Protein AF-A0AAW2XAK6-F1 (afdb_monomer_lite)

Radius of gyration: 22.8 Å; chains: 1; bounding box: 58×52×65 Å

Organism: NCBI:txid2727402

InterPro domains:
  IPR001594 Palmitoyltransferase, DHHC domain [PF01529] (56-147)
  IPR039859 Palmitoyltransferase PFA4/ZDHHC16/ZDHHC20/ERF2-like [PTHR12246] (56-206)

Sequence (214 aa):
MPINYRLISQIALLTIYMQTSQTPRIIFLGEGRGKTVLKYIILKFLGISAGGRFEDHHCVWMNNCVGQANYKIFFVFVVYAVTACVYSLVLLLGSVTVDSQNDIDDSDRIIHVISGLLLVPLSLALGFFLGWHIYLIVQNKTTIEYHEGVRAMWLAEKGGQLYSHPYDIGVYENLTAILGPTILCWLCPTTGHVGSGLRFQTKYDRLIVSSAPD

Foldseek 3Di:
DPDPVVVLVVLVVVLVVLLVVPDDPPPPPDDDDDDPPVVVVVCVVVVDDPDLWAFQACDVVSNGTDTQQQVLSVLLSLVSQLVSLVSLVVVLVVVCVVCVVDDDDPVVVVVSVVSCVPSVVVNVVSVVVSVVVLVCLQQVHRNVRVVVQVVVQVVCVVVVHHDHDFQNPGRLVSLCQRQNDDPVCSSPNDSDHPDDNNDGHTPVNVVVVVPDDD

pLDDT: mean 75.15, std 18.58, range [33.72, 97.19]

Structure (mmCIF, N/CA/C/O backbone):
data_AF-A0AAW2XAK6-F1
#
_entry.id   AF-A0AAW2XAK6-F1
#
loop_
_atom_site.group_PDB
_atom_site.id
_atom_site.type_symbol
_atom_site.label_atom_id
_atom_site.label_alt_id
_atom_site.label_comp_id
_atom_site.label_asym_id
_atom_site.label_entity_id
_atom_site.label_seq_id
_atom_site.pdbx_PDB_ins_code
_atom_site.Cartn_x
_atom_site.Cartn_y
_atom_site.Cartn_z
_atom_site.occupancy
_atom_site.B_iso_or_equiv
_atom_site.auth_seq_id
_atom_site.auth_comp_id
_atom_site.auth_asym_id
_atom_site.auth_atom_id
_atom_site.pdbx_PDB_model_num
ATOM 1 N N . MET A 1 1 ? 10.264 -8.650 -28.401 1.00 37.97 1 MET A N 1
ATOM 2 C CA . MET A 1 1 ? 8.824 -8.328 -28.232 1.00 37.97 1 MET A CA 1
ATOM 3 C C . MET A 1 1 ? 8.703 -6.822 -28.067 1.00 37.97 1 MET A C 1
ATOM 5 O O . MET A 1 1 ? 9.497 -6.293 -27.300 1.00 37.97 1 MET A O 1
ATOM 9 N N . PRO A 1 2 ? 7.793 -6.115 -28.759 1.00 46.53 2 PRO A N 1
ATOM 10 C CA . PRO A 1 2 ? 7.670 -4.676 -28.560 1.00 46.53 2 PRO A CA 1
ATOM 11 C C . PRO A 1 2 ? 7.222 -4.409 -27.120 1.00 46.53 2 PRO A C 1
ATOM 13 O O . PRO A 1 2 ? 6.218 -4.962 -26.665 1.00 46.53 2 PRO A O 1
ATOM 16 N N . ILE A 1 3 ? 7.984 -3.582 -26.402 1.00 49.31 3 ILE A N 1
ATOM 17 C CA . ILE A 1 3 ? 7.618 -3.068 -25.081 1.00 49.31 3 ILE A CA 1
ATOM 18 C C . ILE A 1 3 ? 6.231 -2.439 -25.218 1.00 49.31 3 ILE A C 1
ATOM 20 O O . ILE A 1 3 ? 6.053 -1.464 -25.949 1.00 49.31 3 ILE A O 1
ATOM 24 N N . ASN A 1 4 ? 5.222 -3.016 -24.561 1.00 53.78 4 ASN A N 1
ATOM 25 C CA . ASN A 1 4 ? 3.863 -2.491 -24.623 1.00 53.78 4 ASN A CA 1
ATOM 26 C C . ASN A 1 4 ? 3.756 -1.243 -23.732 1.00 53.78 4 ASN A C 1
ATOM 28 O O . ASN A 1 4 ? 3.212 -1.280 -22.627 1.00 53.78 4 ASN A O 1
ATOM 32 N N . TYR A 1 5 ? 4.293 -0.127 -24.229 1.00 53.47 5 TYR A N 1
ATOM 33 C CA . TYR A 1 5 ? 4.247 1.200 -23.613 1.00 53.47 5 TYR A CA 1
ATOM 34 C C . TYR A 1 5 ? 2.813 1.650 -23.299 1.00 53.47 5 TYR A C 1
ATOM 36 O O . TYR A 1 5 ? 2.616 2.501 -22.434 1.00 53.47 5 TYR A O 1
ATOM 44 N N . ARG A 1 6 ? 1.795 1.053 -23.941 1.00 49.66 6 ARG A N 1
ATOM 45 C CA . ARG A 1 6 ? 0.386 1.320 -23.638 1.00 49.66 6 ARG A CA 1
ATOM 46 C C . ARG A 1 6 ? -0.015 0.789 -22.268 1.00 49.66 6 ARG A C 1
ATOM 48 O O . ARG A 1 6 ? -0.780 1.463 -21.597 1.00 49.66 6 ARG A O 1
ATOM 55 N N . LEU A 1 7 ? 0.513 -0.354 -21.823 1.00 53.28 7 LEU A N 1
ATOM 56 C CA . LEU A 1 7 ? 0.205 -0.893 -20.494 1.00 53.28 7 LEU A CA 1
ATOM 57 C C . LEU A 1 7 ? 0.852 -0.046 -19.391 1.00 53.28 7 LEU A C 1
ATOM 59 O O . LEU A 1 7 ? 0.193 0.290 -18.415 1.00 53.28 7 LEU A O 1
ATOM 63 N N . ILE A 1 8 ? 2.106 0.375 -19.583 1.00 54.69 8 ILE A N 1
ATOM 64 C CA . ILE A 1 8 ? 2.814 1.266 -18.648 1.00 54.69 8 ILE A CA 1
ATOM 65 C C . ILE A 1 8 ? 2.125 2.632 -18.593 1.00 54.69 8 ILE A C 1
ATOM 67 O O . ILE A 1 8 ? 1.865 3.147 -17.510 1.00 54.69 8 ILE A O 1
ATOM 71 N N . SER A 1 9 ? 1.768 3.191 -19.753 1.00 51.88 9 SER A N 1
ATOM 72 C CA . SER A 1 9 ? 1.011 4.440 -19.840 1.00 51.88 9 SER A CA 1
ATOM 73 C C . SER A 1 9 ? -0.370 4.314 -19.199 1.00 51.88 9 SER A C 1
ATOM 75 O O . SER A 1 9 ? -0.767 5.221 -18.480 1.00 51.88 9 SER A O 1
ATOM 77 N N . GLN A 1 10 ? -1.085 3.201 -19.382 1.00 54.19 10 GLN A N 1
ATOM 78 C CA . GLN A 1 10 ? -2.390 2.999 -18.753 1.00 54.19 10 GLN A CA 1
ATOM 79 C C . GLN A 1 10 ? -2.297 2.785 -17.247 1.00 54.19 10 GLN A C 1
ATOM 81 O O . GLN A 1 10 ? -3.116 3.357 -16.539 1.00 54.19 10 GLN A O 1
ATOM 86 N N . ILE A 1 11 ? -1.301 2.048 -16.745 1.00 56.78 11 ILE A N 1
ATOM 87 C CA . ILE A 1 11 ? -1.066 1.925 -15.301 1.00 56.78 11 ILE A CA 1
ATOM 88 C C . ILE A 1 11 ? -0.707 3.298 -14.730 1.00 56.78 11 ILE A C 1
ATOM 90 O O . ILE A 1 11 ? -1.355 3.733 -13.790 1.00 56.78 11 ILE A O 1
ATOM 94 N N . ALA A 1 12 ? 0.228 4.032 -15.340 1.00 56.53 12 ALA A N 1
ATOM 95 C CA . ALA A 1 12 ? 0.595 5.381 -14.908 1.00 56.53 12 ALA A CA 1
ATOM 96 C C . ALA A 1 12 ? -0.592 6.361 -14.948 1.00 56.53 12 ALA A C 1
ATOM 98 O O . ALA A 1 12 ? -0.788 7.121 -14.004 1.00 56.53 12 ALA A O 1
ATOM 99 N N . LEU A 1 13 ? -1.424 6.317 -15.993 1.00 57.97 13 LEU A N 1
ATOM 100 C CA . LEU A 1 13 ? -2.649 7.115 -16.097 1.00 57.97 13 LEU A CA 1
ATOM 101 C C . LEU A 1 13 ? -3.689 6.704 -15.053 1.00 57.97 13 LEU A C 1
ATOM 103 O O . L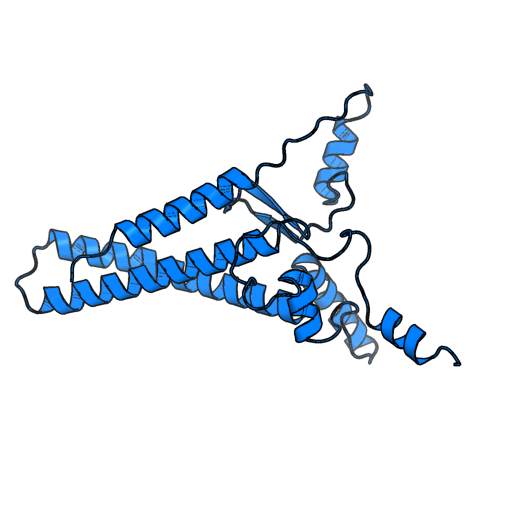EU A 1 13 ? -4.352 7.583 -14.514 1.00 57.97 13 LEU A O 1
ATOM 107 N N . LEU A 1 14 ? -3.814 5.414 -14.723 1.00 58.72 14 LEU A N 1
ATOM 108 C CA . LEU A 1 14 ? -4.684 4.943 -13.644 1.00 58.72 14 LEU A CA 1
ATOM 109 C C . LEU A 1 14 ? -4.185 5.456 -12.290 1.00 58.72 14 LEU A C 1
ATOM 111 O O . LEU A 1 14 ? -4.981 5.922 -11.483 1.00 58.72 14 LEU A O 1
ATOM 115 N N . THR A 1 15 ? -2.872 5.433 -12.065 1.00 56.75 15 THR A N 1
ATOM 116 C CA . THR A 1 15 ? -2.215 5.951 -10.861 1.00 56.75 15 THR A CA 1
ATOM 117 C C . THR A 1 15 ? -2.412 7.468 -10.722 1.00 56.75 15 THR A C 1
ATOM 119 O O . THR A 1 15 ? -2.775 7.954 -9.652 1.00 56.75 15 THR A O 1
ATOM 122 N N . ILE A 1 16 ? -2.268 8.224 -11.815 1.00 57.31 16 ILE A N 1
ATOM 123 C CA . ILE A 1 16 ? -2.514 9.677 -11.863 1.00 57.31 16 ILE A CA 1
ATOM 124 C C . ILE A 1 16 ? -4.014 9.995 -11.709 1.00 57.31 16 ILE A C 1
ATOM 126 O O . ILE A 1 16 ? -4.391 10.938 -11.010 1.00 57.31 16 ILE A O 1
ATOM 130 N N . TYR A 1 17 ? -4.897 9.201 -12.317 1.00 57.72 17 TYR A N 1
ATOM 131 C CA . TYR A 1 17 ? -6.349 9.326 -12.161 1.00 57.72 17 TYR A CA 1
ATOM 132 C C . TYR A 1 17 ? -6.784 9.046 -10.716 1.00 57.72 17 TYR A C 1
ATOM 134 O O . TYR A 1 17 ? -7.568 9.795 -10.136 1.00 57.72 17 TYR A O 1
ATOM 142 N N . MET A 1 18 ? -6.207 8.022 -10.087 1.00 55.19 18 MET A N 1
ATOM 143 C CA . MET A 1 18 ? -6.386 7.734 -8.665 1.00 55.19 18 MET A CA 1
ATOM 144 C C . MET A 1 18 ? -5.964 8.938 -7.823 1.00 55.19 18 MET A C 1
ATOM 146 O O . MET A 1 18 ? -6.746 9.397 -6.999 1.00 55.19 18 MET A O 1
ATOM 150 N N . GLN A 1 19 ? -4.806 9.536 -8.105 1.00 52.66 19 GLN A N 1
ATOM 151 C CA . GLN A 1 19 ? -4.300 10.707 -7.386 1.00 52.66 19 GLN A CA 1
ATOM 152 C C . GLN A 1 19 ? -5.185 11.960 -7.543 1.00 52.66 19 GLN A C 1
ATOM 154 O O . GLN A 1 19 ? -5.365 12.714 -6.589 1.00 52.66 19 GLN A O 1
ATOM 159 N N . THR A 1 20 ? -5.793 12.162 -8.716 1.00 49.38 20 THR A N 1
ATOM 160 C CA . THR A 1 20 ? -6.689 13.305 -8.996 1.00 49.38 20 THR A CA 1
ATOM 161 C C . THR A 1 20 ? -8.122 13.095 -8.498 1.00 49.38 20 THR A C 1
ATOM 163 O O . THR A 1 20 ? -8.776 14.058 -8.102 1.00 49.38 20 THR A O 1
ATOM 166 N N . SER A 1 21 ? -8.605 11.851 -8.429 1.00 50.09 21 SER A N 1
ATOM 167 C CA . SER A 1 21 ? -9.935 11.512 -7.888 1.00 50.09 21 SER A CA 1
ATOM 168 C C . SER A 1 21 ? -10.040 11.647 -6.360 1.00 50.09 21 SER A C 1
ATOM 170 O O . SER A 1 21 ? -11.143 11.660 -5.813 1.00 50.09 21 SER A O 1
ATOM 172 N N . GLN A 1 22 ? -8.899 11.750 -5.669 1.00 50.88 22 GLN A N 1
ATOM 173 C CA . GLN A 1 22 ? -8.800 11.776 -4.208 1.00 50.88 22 GLN A CA 1
ATOM 174 C C . GLN A 1 22 ? -8.780 13.176 -3.593 1.00 50.88 22 GLN A C 1
ATOM 176 O O . GLN A 1 22 ? -8.658 13.263 -2.374 1.00 50.88 22 GLN A O 1
ATOM 181 N N . THR A 1 23 ? -8.919 14.268 -4.356 1.00 39.59 23 THR A N 1
ATOM 182 C CA . THR A 1 23 ? -9.124 15.585 -3.732 1.00 39.59 23 THR A CA 1
ATOM 183 C C . THR A 1 23 ? -10.488 15.590 -3.041 1.00 39.59 23 THR A C 1
ATOM 185 O O . THR A 1 23 ? -11.510 15.619 -3.737 1.00 39.59 23 THR A O 1
ATOM 188 N N . PRO A 1 24 ? -10.571 15.605 -1.697 1.00 41.38 24 PRO A N 1
ATOM 189 C CA . PRO A 1 24 ? -11.823 15.979 -1.078 1.00 41.38 24 PRO A CA 1
ATOM 190 C C . PRO A 1 24 ? -12.050 17.438 -1.476 1.00 41.38 24 PRO A C 1
ATOM 192 O O . PRO A 1 24 ? -11.167 18.278 -1.287 1.00 41.38 24 PRO A O 1
ATOM 195 N N . ARG A 1 25 ? -13.229 17.774 -2.013 1.00 41.00 25 ARG A N 1
ATOM 196 C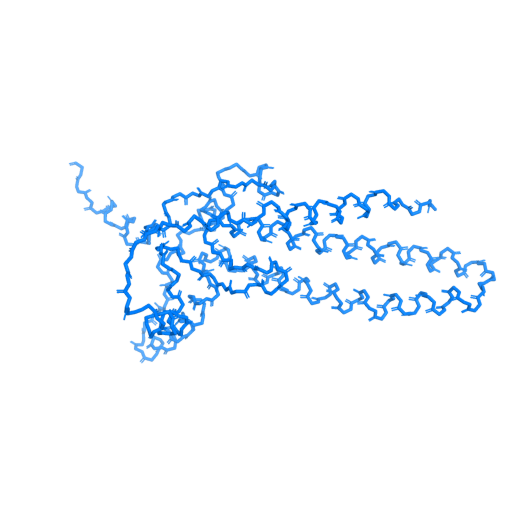 CA . ARG A 1 25 ? -13.690 19.162 -1.924 1.00 41.00 25 ARG A CA 1
ATOM 197 C C . ARG A 1 25 ? -13.636 19.495 -0.439 1.00 41.00 25 ARG A C 1
ATOM 199 O O . ARG A 1 25 ? -14.415 18.941 0.334 1.00 41.00 25 ARG A O 1
ATOM 206 N N . ILE A 1 26 ? -12.685 20.329 -0.030 1.00 37.81 26 ILE A N 1
ATOM 207 C CA . ILE A 1 26 ? -12.698 20.935 1.295 1.00 37.81 26 ILE A CA 1
ATOM 208 C C . ILE A 1 26 ? -13.967 21.785 1.301 1.00 37.81 26 ILE A C 1
ATOM 210 O O . ILE A 1 26 ? -13.996 22.891 0.767 1.00 37.81 26 ILE A O 1
ATOM 214 N N . ILE A 1 27 ? -15.063 21.213 1.799 1.00 36.44 27 ILE A N 1
ATOM 215 C CA . ILE A 1 27 ? -16.292 21.948 2.054 1.00 36.44 27 ILE A CA 1
ATOM 216 C C . ILE A 1 27 ? -15.965 22.812 3.265 1.00 36.44 27 ILE A C 1
ATOM 218 O O . ILE A 1 27 ? -16.015 22.360 4.408 1.00 36.44 27 ILE A O 1
ATOM 222 N N . PHE A 1 28 ? -15.550 24.047 2.996 1.00 34.22 28 PHE A N 1
ATOM 223 C CA . PHE A 1 28 ? -15.499 25.100 3.994 1.00 34.22 28 PHE A CA 1
ATOM 224 C C . PHE A 1 28 ? -16.941 25.363 4.443 1.00 34.22 28 PHE A C 1
ATOM 226 O O . PHE A 1 28 ? -17.665 26.130 3.811 1.00 34.22 28 PHE A O 1
ATOM 233 N N . LEU A 1 29 ? -17.385 24.689 5.506 1.00 34.56 29 LEU A N 1
ATOM 234 C CA . LEU A 1 29 ? -18.552 25.147 6.249 1.00 34.56 29 LEU A CA 1
ATOM 235 C C . LEU A 1 29 ? -18.145 26.448 6.942 1.00 34.56 29 LEU A C 1
ATOM 237 O O . LEU A 1 29 ? -17.202 26.481 7.733 1.00 34.56 29 LEU A O 1
ATOM 241 N N . GLY A 1 30 ? -18.792 27.530 6.519 1.00 35.09 30 GLY A N 1
ATOM 242 C CA . GLY A 1 30 ? -18.505 28.884 6.956 1.00 35.09 30 GLY A CA 1
ATOM 243 C C . GLY A 1 30 ? -18.908 29.179 8.402 1.00 35.09 30 GLY A C 1
ATOM 244 O O . GLY A 1 30 ? -19.603 28.411 9.059 1.00 35.09 30 GLY A O 1
ATOM 245 N N . GLU A 1 31 ? -18.494 30.385 8.796 1.00 36.75 31 GLU A N 1
ATOM 246 C CA . GLU A 1 31 ? -18.899 31.184 9.960 1.00 36.75 31 GLU A CA 1
ATOM 247 C C . GLU A 1 31 ? -18.147 30.960 11.295 1.00 36.75 31 GLU A C 1
ATOM 249 O O . GLU A 1 31 ? -18.269 29.934 11.958 1.00 36.75 31 GLU A O 1
ATOM 254 N N . GLY A 1 32 ? -17.422 32.001 11.744 1.00 33.72 32 GLY A N 1
ATOM 255 C CA . GLY A 1 32 ? -17.006 32.160 13.149 1.00 33.72 32 GLY A CA 1
ATOM 256 C C . GLY A 1 32 ? -15.625 32.785 13.385 1.00 33.72 32 GLY A C 1
ATOM 257 O O . GLY A 1 32 ? -14.648 32.085 13.637 1.00 33.72 32 GLY A O 1
ATOM 258 N N . ARG A 1 33 ? -15.542 34.121 13.345 1.00 44.84 33 ARG A N 1
ATOM 259 C CA . ARG A 1 33 ? -14.341 34.949 13.585 1.00 44.84 33 ARG A CA 1
ATOM 260 C C . ARG A 1 33 ? -13.653 34.679 14.940 1.00 44.84 33 ARG A C 1
ATOM 262 O O . ARG A 1 33 ? -14.290 34.726 15.986 1.00 44.84 33 ARG A O 1
ATOM 269 N N . GLY A 1 34 ? -12.319 34.560 14.921 1.00 39.81 34 GLY A N 1
ATOM 270 C CA . GLY A 1 34 ? -11.465 35.159 15.964 1.00 39.81 34 GLY A CA 1
ATOM 271 C C . GLY A 1 34 ? -10.630 34.254 16.880 1.00 39.81 34 GLY A C 1
ATOM 272 O O . GLY A 1 34 ? -9.869 34.790 17.679 1.00 39.81 34 GLY A O 1
ATOM 273 N N . LYS A 1 35 ? -10.700 32.916 16.793 1.00 36.94 35 LYS A N 1
ATOM 274 C CA . LYS A 1 35 ? -9.876 32.001 17.634 1.00 36.94 35 LYS A CA 1
ATOM 275 C C . LYS A 1 35 ? -9.242 30.839 16.855 1.00 36.94 35 LYS A C 1
ATOM 277 O O . LYS A 1 35 ? -8.969 29.775 17.407 1.00 36.94 35 LYS A O 1
ATOM 282 N N . THR A 1 36 ? -9.039 31.023 15.554 1.00 40.72 36 THR A N 1
ATOM 283 C CA . THR A 1 36 ? -8.847 29.910 14.613 1.00 40.72 36 THR A CA 1
ATOM 284 C C . THR A 1 36 ? -7.387 29.495 14.455 1.00 40.72 36 THR A C 1
ATOM 286 O O . THR A 1 36 ? -7.116 28.305 14.390 1.00 40.72 36 THR A O 1
ATOM 289 N N . VAL A 1 37 ? -6.429 30.426 14.474 1.00 43.06 37 VAL A N 1
ATOM 290 C CA . VAL A 1 37 ? -5.023 30.102 14.158 1.00 43.06 37 VAL A CA 1
ATOM 291 C C . VAL A 1 37 ? -4.361 29.267 15.259 1.00 43.06 37 VAL A C 1
ATOM 293 O O . VAL A 1 37 ? -3.719 28.265 14.965 1.00 43.06 37 VAL A O 1
ATOM 296 N N . LEU A 1 38 ? -4.589 29.602 16.534 1.00 35.41 38 LEU A N 1
ATOM 297 C CA . LEU A 1 38 ? -3.989 28.867 17.653 1.00 35.41 38 LEU A CA 1
ATOM 298 C C . LEU A 1 38 ? -4.624 27.479 17.845 1.00 35.41 38 LEU A C 1
ATOM 300 O O . LEU A 1 38 ? -3.920 26.521 18.149 1.00 35.41 38 LEU A O 1
ATOM 304 N N . LYS A 1 39 ? -5.929 27.334 17.568 1.00 40.22 39 LYS A N 1
ATOM 305 C CA . LYS A 1 39 ? -6.580 26.016 17.488 1.00 40.22 39 LYS A CA 1
ATOM 306 C C . LYS A 1 39 ? -6.064 25.207 16.300 1.00 40.22 39 LYS A C 1
ATOM 308 O O . LYS A 1 39 ? -5.798 24.030 16.476 1.00 40.22 39 LYS A O 1
ATOM 313 N N . TYR A 1 40 ? -5.864 25.815 15.130 1.00 38.34 40 TYR A N 1
ATOM 314 C CA . TYR A 1 40 ? -5.317 25.133 13.949 1.00 38.34 40 TYR A CA 1
ATOM 315 C C . TYR A 1 40 ? -3.890 24.618 14.163 1.00 38.34 40 TYR A C 1
ATOM 317 O O . TYR A 1 40 ? -3.566 23.525 13.708 1.00 38.34 40 TYR A O 1
ATOM 325 N N . ILE A 1 41 ? -3.045 25.377 14.865 1.00 42.16 41 ILE A N 1
ATOM 326 C CA . ILE A 1 41 ? -1.665 24.970 15.162 1.00 42.16 41 ILE A CA 1
ATOM 327 C C . ILE A 1 41 ? -1.645 23.847 16.209 1.00 42.16 41 ILE A C 1
ATOM 329 O O . ILE A 1 41 ? -0.944 22.857 16.018 1.00 42.16 41 ILE A O 1
ATOM 333 N N . ILE A 1 42 ? -2.471 23.935 17.257 1.00 41.53 42 ILE A N 1
ATOM 334 C CA . ILE A 1 42 ? -2.588 22.873 18.272 1.00 41.53 42 ILE A CA 1
ATOM 335 C C . ILE A 1 42 ? -3.227 21.599 17.683 1.00 41.53 42 ILE A C 1
ATOM 337 O O . ILE A 1 42 ? -2.785 20.497 17.986 1.00 41.53 42 ILE A O 1
ATOM 341 N N . LEU A 1 43 ? -4.204 21.725 16.778 1.00 39.56 43 LEU A N 1
ATOM 342 C CA . LEU A 1 43 ? -4.835 20.594 16.082 1.00 39.56 43 LEU A CA 1
ATOM 343 C C . LEU A 1 43 ? -3.893 19.922 15.068 1.00 39.56 43 LEU A C 1
ATOM 345 O O . LEU A 1 43 ? -3.928 18.701 14.940 1.00 39.56 43 LEU A O 1
ATOM 349 N N . LYS A 1 44 ? -3.004 20.684 14.410 1.00 41.50 44 LYS A N 1
ATOM 350 C CA . LYS A 1 44 ? -1.934 20.133 13.557 1.00 41.50 44 LYS A CA 1
ATOM 351 C C . LYS A 1 44 ? -0.893 19.332 14.342 1.00 41.50 44 LYS A C 1
ATOM 353 O O . LYS A 1 44 ? -0.402 18.338 13.825 1.00 41.50 44 LYS A O 1
ATOM 358 N N . PHE A 1 45 ? -0.557 19.750 15.563 1.00 40.81 45 PHE A N 1
ATOM 359 C CA . PHE A 1 45 ? 0.397 19.030 16.418 1.00 40.81 45 PHE A CA 1
ATOM 360 C C . PHE A 1 45 ? -0.204 17.793 17.103 1.00 40.81 45 PHE A C 1
ATOM 362 O O . PHE A 1 45 ? 0.545 16.923 17.533 1.00 40.81 45 PHE A O 1
ATOM 369 N N . LEU A 1 46 ? -1.535 17.700 17.183 1.00 42.91 46 LEU A N 1
ATOM 370 C CA . LEU A 1 46 ? -2.250 16.575 17.795 1.00 42.91 46 LEU A CA 1
ATOM 371 C C . LEU A 1 46 ? -2.824 15.570 16.780 1.00 42.91 46 LEU A C 1
ATOM 373 O O . LEU A 1 46 ? -3.461 14.612 17.198 1.00 42.91 46 LEU A O 1
ATOM 377 N N . GLY A 1 47 ? -2.640 15.770 15.468 1.00 40.75 47 GLY A N 1
ATOM 378 C CA . GLY A 1 47 ? -3.153 14.846 14.440 1.00 40.75 47 GLY A CA 1
ATOM 379 C C . GLY A 1 47 ? -4.685 14.759 14.368 1.00 40.75 47 GLY A C 1
ATOM 380 O O . GLY A 1 47 ? -5.233 13.833 13.781 1.00 40.75 47 GLY A O 1
ATOM 381 N N . ILE A 1 48 ? -5.410 15.716 14.957 1.00 40.00 48 ILE A N 1
ATOM 382 C CA . ILE A 1 48 ? -6.876 15.716 14.960 1.00 40.00 48 ILE A CA 1
ATOM 383 C C . ILE A 1 48 ? -7.349 16.578 13.789 1.00 40.00 48 ILE A C 1
ATOM 385 O O . ILE A 1 48 ? -7.599 17.780 13.924 1.00 40.00 48 ILE A O 1
ATOM 389 N N . SER A 1 49 ? -7.480 15.953 12.618 1.00 42.75 49 SER A N 1
ATOM 390 C CA . SER A 1 49 ? -8.274 16.506 11.520 1.00 42.75 49 SER A CA 1
ATOM 391 C C . SER A 1 49 ? -9.716 16.677 12.007 1.00 42.75 49 SER A C 1
ATOM 393 O O . SER A 1 49 ? -10.330 15.740 12.520 1.00 42.75 49 SER A O 1
ATOM 395 N N . ALA A 1 50 ? -10.247 17.898 11.908 1.00 38.12 50 ALA A N 1
ATOM 396 C CA . ALA A 1 50 ? -11.592 18.249 12.348 1.00 38.12 50 ALA A CA 1
ATOM 397 C C . ALA A 1 50 ? -12.637 17.432 11.567 1.00 38.12 50 ALA A C 1
ATOM 399 O O . ALA A 1 50 ? -13.054 17.802 10.471 1.00 38.12 50 ALA A O 1
ATOM 400 N N . GLY A 1 51 ? -13.017 16.288 12.135 1.00 41.06 51 GLY A N 1
ATOM 401 C CA . GLY A 1 51 ? -13.993 15.368 11.567 1.00 41.06 51 GLY A CA 1
ATOM 402 C C . GLY A 1 51 ? -13.652 13.900 11.794 1.00 41.06 51 GLY A C 1
ATOM 403 O O . GLY A 1 51 ? -13.619 13.168 10.818 1.00 41.06 51 GLY A O 1
ATOM 404 N N . GLY A 1 52 ? -13.369 13.487 13.037 1.00 42.06 52 GLY A N 1
ATOM 405 C CA . GLY A 1 52 ? -13.506 12.102 13.529 1.00 42.06 52 GLY A CA 1
ATOM 406 C C . GLY A 1 52 ? -12.914 10.959 12.693 1.00 42.06 52 GLY A C 1
ATOM 407 O O . GLY A 1 52 ? -13.357 9.826 12.835 1.00 42.06 52 GLY A O 1
ATOM 408 N N . ARG A 1 53 ? -11.959 11.224 11.801 1.00 51.94 53 ARG A N 1
ATOM 409 C CA . ARG A 1 53 ? -11.347 10.217 10.937 1.00 51.94 53 ARG A CA 1
ATOM 410 C C . ARG A 1 53 ? -10.035 9.790 11.570 1.00 51.94 53 ARG A C 1
ATOM 412 O O . ARG A 1 53 ? -9.149 10.624 11.722 1.00 51.94 53 ARG A O 1
ATOM 419 N N . PHE A 1 54 ? -9.928 8.510 11.921 1.00 65.19 54 PHE A N 1
ATOM 420 C CA . PHE A 1 54 ? -8.648 7.898 12.267 1.00 65.19 54 PHE A CA 1
ATOM 421 C C . PHE A 1 54 ? -7.701 8.033 11.068 1.00 65.19 54 PHE A C 1
ATOM 423 O O . PHE A 1 54 ? -7.959 7.490 9.986 1.00 65.19 54 PHE A O 1
ATOM 430 N N . GLU A 1 55 ? -6.661 8.838 11.258 1.00 75.94 55 GLU A N 1
ATOM 431 C CA . GLU A 1 55 ? -5.579 9.065 10.307 1.00 75.94 55 GLU A CA 1
ATOM 432 C C . GLU A 1 55 ? -4.479 8.032 10.564 1.00 75.94 55 GLU A C 1
ATOM 434 O O . GLU A 1 55 ? -4.113 7.783 11.707 1.00 75.94 55 GLU A O 1
ATOM 439 N N . ASP A 1 56 ? -3.973 7.419 9.499 1.00 82.50 56 ASP A N 1
ATOM 440 C CA . ASP A 1 56 ? -2.818 6.528 9.553 1.00 82.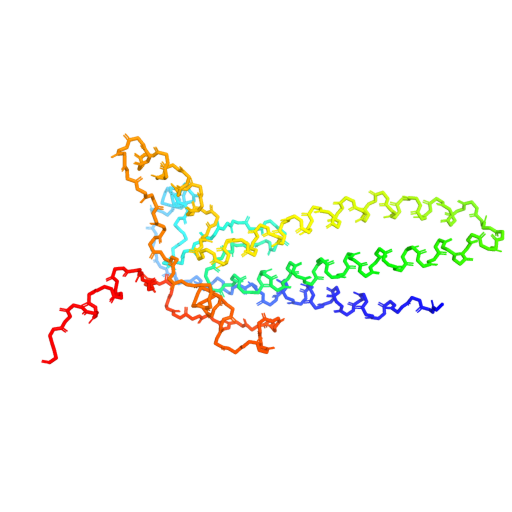50 56 ASP A CA 1
ATOM 441 C C . ASP A 1 56 ? -1.526 7.345 9.446 1.00 82.50 56 ASP A C 1
ATOM 443 O O . ASP A 1 56 ? -0.660 7.270 10.315 1.00 82.50 56 ASP A O 1
ATOM 447 N N . HIS A 1 57 ? -1.410 8.151 8.387 1.00 85.25 57 HIS A N 1
ATOM 448 C CA . HIS A 1 57 ? -0.273 9.037 8.155 1.00 85.25 57 HIS A CA 1
ATOM 449 C C . HIS A 1 57 ? -0.580 10.086 7.079 1.00 85.25 57 HIS A C 1
ATOM 451 O O . HIS A 1 57 ? -1.467 9.919 6.238 1.00 85.25 57 HIS A O 1
ATOM 457 N N . HIS A 1 58 ? 0.235 11.138 7.027 1.00 82.31 58 HIS A N 1
ATOM 458 C CA . HIS A 1 58 ? 0.260 12.052 5.892 1.00 82.31 58 HIS A CA 1
ATOM 459 C C . HIS A 1 58 ? 1.169 11.505 4.785 1.00 82.31 58 HIS A C 1
ATOM 461 O O . HIS A 1 58 ? 2.382 11.385 4.968 1.00 82.31 58 HIS A O 1
ATOM 467 N N . CYS A 1 59 ? 0.599 11.184 3.622 1.00 82.56 59 CYS A N 1
ATOM 468 C CA . CYS A 1 59 ? 1.360 10.678 2.486 1.00 82.56 59 CYS A CA 1
ATOM 469 C C . CYS A 1 59 ? 1.708 11.823 1.534 1.00 82.56 59 CYS A C 1
ATOM 471 O O . CYS A 1 59 ? 0.862 12.302 0.775 1.00 82.56 59 CYS A O 1
ATOM 473 N N . VAL A 1 60 ? 2.982 12.223 1.530 1.00 80.12 60 VAL A N 1
ATOM 474 C CA . VAL A 1 60 ? 3.502 13.276 0.638 1.00 80.12 60 VAL A CA 1
ATOM 475 C C . VAL A 1 60 ? 3.287 12.911 -0.835 1.00 80.12 60 VAL A C 1
ATOM 477 O O . VAL A 1 60 ? 2.954 13.772 -1.644 1.00 80.12 60 VAL A O 1
ATOM 480 N N . TRP A 1 61 ? 3.391 11.623 -1.176 1.00 76.19 61 TRP A N 1
ATOM 481 C CA . TRP A 1 61 ? 3.259 11.126 -2.549 1.00 76.19 61 TRP A CA 1
ATOM 482 C C . TRP A 1 61 ? 1.852 11.273 -3.119 1.00 76.19 61 TRP A C 1
ATOM 484 O O . TRP A 1 61 ? 1.703 11.481 -4.318 1.00 76.19 61 TRP A O 1
ATOM 494 N N . MET A 1 62 ? 0.832 11.212 -2.263 1.00 73.12 62 MET A N 1
ATOM 495 C CA . MET A 1 62 ? -0.559 11.462 -2.647 1.00 73.12 62 MET A CA 1
ATOM 496 C C . MET A 1 62 ? -1.014 12.887 -2.325 1.00 73.12 62 MET A C 1
ATOM 498 O O . MET A 1 62 ? -2.158 13.234 -2.610 1.00 73.12 62 MET A O 1
ATOM 502 N N . ASN A 1 63 ? -0.142 13.699 -1.716 1.00 77.69 63 ASN A N 1
ATOM 503 C CA . ASN A 1 63 ? -0.454 15.034 -1.212 1.00 77.69 63 ASN A CA 1
ATOM 504 C C . ASN A 1 63 ? -1.757 15.058 -0.382 1.00 77.69 63 ASN A C 1
ATOM 506 O O . ASN A 1 63 ? -2.588 15.958 -0.513 1.00 77.69 63 ASN A O 1
ATOM 510 N N . ASN A 1 64 ? -1.978 14.014 0.421 1.00 74.75 64 ASN A N 1
ATOM 511 C CA . ASN A 1 64 ? -3.200 13.839 1.197 1.00 74.75 64 ASN A CA 1
ATOM 512 C C . ASN A 1 64 ? -2.927 13.004 2.455 1.00 74.75 64 ASN A C 1
ATOM 514 O O . ASN A 1 64 ? -1.991 12.202 2.505 1.00 74.75 64 ASN A O 1
ATOM 518 N N . CYS A 1 65 ? -3.769 13.178 3.468 1.00 83.44 65 CYS A N 1
ATOM 519 C CA . CYS A 1 65 ? -3.788 12.286 4.618 1.00 83.44 65 CYS A CA 1
ATOM 520 C C . CYS A 1 65 ? -4.414 10.947 4.218 1.00 83.44 65 CYS A C 1
ATOM 522 O O . CYS A 1 65 ? -5.427 10.897 3.511 1.00 83.44 65 CYS A O 1
ATOM 524 N N . VAL A 1 66 ? -3.801 9.864 4.678 1.00 84.81 66 VAL A N 1
ATOM 525 C CA . VAL A 1 66 ? -4.302 8.500 4.531 1.00 84.81 66 VAL A CA 1
ATOM 526 C C . VAL A 1 66 ? -4.963 8.116 5.834 1.00 84.81 66 VAL A C 1
ATOM 528 O O . VAL A 1 66 ? -4.366 8.238 6.896 1.00 84.81 66 VAL A O 1
ATOM 531 N N . GLY A 1 67 ? -6.199 7.654 5.759 1.00 84.00 67 GLY A N 1
ATOM 532 C CA . GLY A 1 67 ? -6.966 7.188 6.902 1.00 84.00 67 GLY A CA 1
ATOM 533 C C . GLY A 1 67 ? -8.074 6.257 6.445 1.00 84.00 67 GLY A C 1
ATOM 534 O O . GLY A 1 67 ? -8.146 5.874 5.278 1.00 84.00 67 GLY A O 1
ATOM 535 N N . GLN A 1 68 ? -8.976 5.905 7.352 1.00 82.81 68 GLN A N 1
ATOM 536 C CA . GLN A 1 68 ? -9.967 4.850 7.107 1.00 82.81 68 GLN A CA 1
ATOM 537 C C . GLN A 1 68 ? -10.795 5.027 5.813 1.00 82.81 68 GLN A C 1
ATOM 539 O O . GLN A 1 68 ? -11.046 4.054 5.107 1.00 82.81 68 GLN A O 1
ATOM 544 N N . ALA A 1 69 ? -11.153 6.260 5.446 1.00 82.19 69 ALA A N 1
ATOM 545 C CA . ALA A 1 69 ? -11.986 6.528 4.272 1.00 82.19 69 ALA A CA 1
ATOM 546 C C . ALA A 1 69 ? -11.282 6.296 2.917 1.00 82.19 69 ALA A C 1
ATOM 548 O O . ALA A 1 69 ? -11.959 6.080 1.912 1.00 82.19 69 ALA A O 1
ATOM 549 N N . ASN A 1 70 ? -9.947 6.366 2.865 1.00 84.19 70 ASN A N 1
ATOM 550 C CA . ASN A 1 70 ? -9.163 6.252 1.627 1.00 84.19 70 ASN A CA 1
ATOM 551 C C . ASN A 1 70 ? -8.015 5.228 1.706 1.00 84.19 70 ASN A C 1
ATOM 553 O O . ASN A 1 70 ? -7.293 5.052 0.723 1.00 84.19 70 ASN A O 1
ATOM 557 N N . TYR A 1 71 ? -7.878 4.502 2.821 1.00 87.81 71 TYR A N 1
ATOM 558 C CA . TYR A 1 71 ? -6.810 3.519 3.025 1.00 87.81 71 TYR A CA 1
ATOM 559 C C . TYR A 1 71 ? -6.806 2.425 1.952 1.00 87.81 71 TYR A C 1
ATOM 561 O O . TYR A 1 71 ? -5.752 2.084 1.423 1.00 87.81 71 TYR A O 1
ATOM 569 N N . LYS A 1 72 ? -7.982 1.912 1.561 1.00 87.94 72 LYS A N 1
ATOM 570 C CA . LYS A 1 72 ? -8.095 0.914 0.484 1.00 87.94 72 LYS A CA 1
ATOM 571 C C . LYS A 1 72 ? -7.498 1.425 -0.830 1.00 87.94 72 LYS A C 1
ATOM 573 O O . LYS A 1 72 ? -6.792 0.696 -1.517 1.00 87.94 72 LYS A O 1
ATOM 578 N N . ILE A 1 73 ? -7.770 2.680 -1.173 1.00 86.50 73 ILE A N 1
ATOM 579 C CA . ILE A 1 73 ? -7.316 3.289 -2.428 1.00 86.50 73 ILE A CA 1
ATOM 580 C C . ILE A 1 73 ? -5.803 3.484 -2.397 1.00 86.50 73 ILE A C 1
ATOM 582 O O . ILE A 1 73 ? -5.126 3.140 -3.363 1.00 86.50 73 ILE A O 1
ATOM 586 N N . PHE A 1 74 ? -5.276 3.954 -1.267 1.00 88.81 74 PHE A N 1
ATOM 587 C CA . PHE A 1 74 ? -3.841 4.016 -1.014 1.00 88.81 74 PHE A CA 1
ATOM 588 C C . PHE A 1 74 ? -3.172 2.642 -1.164 1.00 88.81 74 PHE A C 1
ATOM 590 O O . PHE A 1 74 ? -2.188 2.508 -1.888 1.00 88.81 74 PHE A O 1
ATOM 597 N N . PHE A 1 75 ? -3.728 1.605 -0.539 1.00 90.94 75 PHE A N 1
ATOM 598 C CA . PHE A 1 75 ? -3.176 0.255 -0.611 1.00 90.94 75 PHE A CA 1
ATOM 599 C C . PHE A 1 75 ? -3.155 -0.277 -2.051 1.00 90.94 75 PHE A C 1
ATOM 601 O O . PHE A 1 75 ? -2.125 -0.761 -2.518 1.00 90.94 75 PHE A O 1
ATOM 608 N N . VAL A 1 76 ? -4.257 -0.117 -2.792 1.00 89.56 76 VAL A N 1
ATOM 609 C CA . VAL A 1 76 ? -4.343 -0.495 -4.213 1.00 89.56 76 VAL A CA 1
ATOM 610 C C . VAL A 1 76 ? -3.344 0.299 -5.066 1.00 89.56 76 VAL A C 1
ATOM 612 O O . VAL A 1 76 ? -2.706 -0.275 -5.948 1.00 89.56 76 VAL A O 1
ATOM 615 N N . PHE A 1 77 ? -3.145 1.589 -4.782 1.00 86.81 77 PHE A N 1
ATOM 616 C CA . PHE A 1 77 ? -2.111 2.406 -5.424 1.00 86.81 77 PHE A CA 1
ATOM 617 C C . PHE A 1 77 ? -0.707 1.819 -5.209 1.00 86.81 77 PHE A C 1
ATOM 619 O O . PHE A 1 77 ? 0.038 1.665 -6.178 1.00 86.81 77 PHE A O 1
ATOM 626 N N . VAL A 1 78 ? -0.356 1.430 -3.977 1.00 90.88 78 VAL A N 1
ATOM 627 C CA . VAL A 1 78 ? 0.954 0.826 -3.675 1.00 90.88 78 VAL A CA 1
ATOM 628 C C . VAL A 1 78 ? 1.114 -0.520 -4.385 1.00 90.88 78 VAL A C 1
ATOM 630 O O . VAL A 1 78 ? 2.166 -0.772 -4.976 1.00 90.88 78 VAL A O 1
ATOM 633 N N . VAL A 1 79 ? 0.074 -1.364 -4.397 1.00 90.19 79 VAL A N 1
ATOM 634 C CA . VAL A 1 79 ? 0.085 -2.636 -5.141 1.00 90.19 79 VAL A CA 1
ATOM 635 C C . VAL A 1 79 ? 0.372 -2.386 -6.621 1.00 90.19 79 VAL A C 1
ATOM 637 O O . VAL A 1 79 ? 1.283 -3.000 -7.180 1.00 90.19 79 VAL A O 1
ATOM 640 N N . TYR A 1 80 ? -0.337 -1.449 -7.256 1.00 87.00 80 TYR A N 1
ATOM 641 C CA . TYR A 1 80 ? -0.104 -1.143 -8.665 1.00 87.00 80 TYR A CA 1
ATOM 642 C C . TYR A 1 80 ? 1.285 -0.553 -8.925 1.00 87.00 80 TYR A C 1
ATOM 644 O O . TYR A 1 80 ? 1.933 -0.959 -9.893 1.00 87.00 80 TYR A O 1
ATOM 652 N N . ALA A 1 81 ? 1.795 0.310 -8.045 1.00 87.06 81 ALA A N 1
ATOM 653 C CA . ALA A 1 81 ? 3.154 0.835 -8.152 1.00 87.06 81 ALA A CA 1
ATOM 654 C C . ALA A 1 81 ? 4.212 -0.283 -8.113 1.00 87.06 81 ALA A C 1
ATOM 656 O O . ALA A 1 81 ? 5.100 -0.316 -8.968 1.00 87.06 81 ALA A O 1
ATOM 657 N N . VAL A 1 82 ? 4.085 -1.247 -7.192 1.00 89.75 82 VAL A N 1
ATOM 658 C CA . VAL A 1 82 ? 4.983 -2.413 -7.125 1.00 89.75 82 VAL A CA 1
ATOM 659 C C . VAL A 1 82 ? 4.871 -3.264 -8.389 1.00 89.75 82 VAL A C 1
ATOM 661 O O . VAL A 1 82 ? 5.895 -3.613 -8.977 1.00 89.75 82 VAL A O 1
ATOM 664 N N . THR A 1 83 ? 3.653 -3.555 -8.862 1.00 87.38 83 THR A N 1
ATOM 665 C CA . THR A 1 83 ? 3.475 -4.349 -10.093 1.00 87.38 83 THR A CA 1
ATOM 666 C C . THR A 1 83 ? 4.087 -3.669 -11.317 1.00 87.38 83 THR A C 1
ATOM 668 O O . THR A 1 83 ? 4.714 -4.343 -12.132 1.00 87.38 83 THR A O 1
ATOM 671 N N . ALA A 1 84 ? 3.986 -2.341 -11.423 1.00 85.06 84 ALA A N 1
ATOM 672 C CA . ALA A 1 84 ? 4.601 -1.575 -12.501 1.00 85.06 84 ALA A CA 1
ATOM 673 C C . ALA A 1 84 ? 6.135 -1.620 -12.436 1.00 85.06 84 ALA A C 1
ATOM 675 O O . ALA A 1 84 ? 6.790 -1.767 -13.470 1.00 85.06 84 ALA A O 1
ATOM 676 N N . CYS A 1 85 ? 6.708 -1.541 -11.231 1.00 88.12 85 CYS A N 1
ATOM 677 C CA . CYS A 1 85 ? 8.153 -1.642 -11.028 1.00 88.12 85 CYS A CA 1
ATOM 678 C C . CYS A 1 85 ? 8.679 -3.034 -11.403 1.00 88.12 85 CYS A C 1
ATOM 680 O O . CYS A 1 85 ? 9.624 -3.142 -12.183 1.00 88.12 85 CYS A O 1
ATOM 682 N N . VAL A 1 86 ? 8.017 -4.099 -10.937 1.00 88.81 86 VAL A N 1
ATOM 683 C CA . VAL A 1 86 ? 8.375 -5.486 -11.280 1.00 88.81 86 VAL A CA 1
ATOM 684 C C . VAL A 1 86 ? 8.240 -5.733 -12.781 1.00 88.81 86 VAL A C 1
ATOM 686 O O . VAL A 1 86 ? 9.145 -6.295 -13.393 1.00 88.81 86 VAL A O 1
ATOM 689 N N . TYR A 1 87 ? 7.151 -5.274 -13.402 1.00 86.44 87 TYR A N 1
ATOM 690 C CA . TYR A 1 87 ? 6.958 -5.404 -14.846 1.00 86.44 87 TYR A CA 1
ATOM 691 C C . TYR A 1 87 ? 8.061 -4.682 -15.634 1.00 86.44 87 TYR A C 1
ATOM 693 O O . TYR A 1 87 ? 8.619 -5.246 -16.574 1.00 86.44 87 TYR A O 1
ATOM 701 N N . SER A 1 88 ? 8.433 -3.471 -15.212 1.00 85.81 88 SER A N 1
ATOM 702 C CA . SER A 1 88 ? 9.527 -2.708 -15.826 1.00 85.81 88 SER A CA 1
ATOM 703 C C . SER A 1 88 ? 10.878 -3.411 -15.669 1.00 85.81 88 SER A C 1
ATOM 705 O O . SER A 1 88 ? 11.666 -3.428 -16.611 1.00 85.81 88 SER A O 1
ATOM 707 N N . LEU A 1 89 ? 11.128 -4.050 -14.521 1.00 88.06 89 LEU A N 1
ATOM 708 C CA . LEU A 1 89 ? 12.338 -4.837 -14.290 1.00 88.06 89 LEU A CA 1
ATOM 709 C C . LEU A 1 89 ? 12.397 -6.076 -15.198 1.00 88.06 89 LEU A C 1
ATOM 711 O O . LEU A 1 89 ? 13.441 -6.354 -15.780 1.00 88.06 89 LEU A O 1
ATOM 715 N N . VAL A 1 90 ? 11.279 -6.788 -15.374 1.00 88.50 90 VAL A N 1
ATOM 716 C CA . VAL A 1 90 ? 11.193 -7.937 -16.294 1.00 88.50 90 VAL A CA 1
ATOM 717 C C . VAL A 1 90 ? 11.463 -7.508 -17.736 1.00 88.50 90 VAL A C 1
ATOM 719 O O . VAL A 1 90 ? 12.206 -8.184 -18.446 1.00 88.50 90 VAL A O 1
ATOM 722 N N . LEU A 1 91 ? 10.904 -6.373 -18.167 1.00 85.31 91 LEU A N 1
ATOM 723 C CA . LEU A 1 91 ? 11.167 -5.827 -19.499 1.00 85.31 91 LEU A CA 1
ATOM 724 C C . LEU A 1 91 ? 12.632 -5.421 -19.680 1.00 85.31 91 LEU A C 1
ATOM 726 O O . LEU A 1 91 ? 13.210 -5.721 -20.723 1.00 85.31 91 LEU A O 1
ATOM 730 N N . LEU A 1 92 ? 13.235 -4.788 -18.670 1.00 86.50 92 LEU A N 1
ATOM 731 C CA . LEU A 1 92 ? 14.645 -4.407 -18.693 1.00 86.50 92 LEU A CA 1
ATOM 732 C C . LEU A 1 92 ? 15.551 -5.640 -18.817 1.00 86.50 92 LEU A C 1
ATOM 734 O O . LEU A 1 92 ? 16.434 -5.665 -19.669 1.00 86.50 92 LEU A O 1
ATOM 738 N N . LEU A 1 93 ? 15.297 -6.685 -18.022 1.00 88.12 93 LEU A N 1
ATOM 739 C CA . LEU A 1 93 ? 16.033 -7.950 -18.107 1.00 88.12 93 LEU A CA 1
ATOM 740 C C . LEU A 1 93 ? 15.865 -8.605 -19.482 1.00 88.12 93 LEU A C 1
ATOM 742 O O . LEU A 1 93 ? 16.847 -9.045 -20.076 1.00 88.12 93 LEU A O 1
ATOM 746 N N . GLY A 1 94 ? 14.639 -8.618 -20.011 1.00 85.75 94 GLY A N 1
ATOM 747 C CA . GLY A 1 94 ? 14.359 -9.106 -21.358 1.00 85.75 94 GLY A CA 1
ATOM 748 C C . GLY A 1 94 ? 15.168 -8.366 -22.425 1.00 85.75 94 GLY A C 1
ATOM 749 O O . GLY A 1 94 ? 15.810 -9.018 -23.247 1.00 85.75 94 GLY A O 1
ATOM 750 N N . SER A 1 95 ? 15.202 -7.029 -22.376 1.00 84.38 95 SER A N 1
ATOM 751 C CA . SER A 1 95 ? 15.985 -6.214 -23.318 1.00 84.38 95 SER A CA 1
ATOM 752 C C . SER A 1 95 ? 17.471 -6.544 -23.237 1.00 84.38 95 SER A C 1
ATOM 754 O O . SER A 1 95 ? 18.074 -6.887 -24.246 1.00 84.38 95 SER A O 1
ATOM 756 N N . VAL A 1 96 ? 18.038 -6.580 -22.026 1.00 83.44 96 VAL A N 1
ATOM 757 C CA . VAL A 1 96 ? 19.458 -6.906 -21.818 1.00 83.44 96 VAL A CA 1
ATOM 758 C C . VAL A 1 96 ? 19.813 -8.288 -22.376 1.00 83.44 96 VAL A C 1
ATOM 760 O O . VAL A 1 96 ? 20.862 -8.441 -22.995 1.00 83.44 96 VAL A O 1
ATOM 763 N N . THR A 1 97 ? 18.953 -9.297 -22.197 1.00 82.69 97 THR A N 1
ATOM 764 C CA . THR A 1 97 ? 19.228 -10.651 -22.718 1.00 82.69 97 THR A CA 1
ATOM 765 C C . THR A 1 97 ? 19.177 -10.743 -24.241 1.00 82.69 97 THR A C 1
ATOM 767 O O . THR A 1 97 ? 19.955 -11.498 -24.821 1.00 82.69 97 THR A O 1
ATOM 770 N N . VAL A 1 98 ? 18.282 -9.988 -24.886 1.00 79.94 98 VAL A N 1
ATOM 771 C CA . VAL A 1 98 ? 18.159 -9.949 -26.350 1.00 79.94 98 VAL A CA 1
ATOM 772 C C . VAL A 1 98 ? 19.305 -9.147 -26.954 1.00 79.94 98 VAL A C 1
ATOM 774 O O . VAL A 1 98 ? 19.929 -9.593 -27.914 1.00 79.94 98 VAL A O 1
ATOM 777 N N . ASP A 1 99 ? 19.625 -7.998 -26.366 1.00 76.62 99 ASP A N 1
ATOM 778 C CA . ASP A 1 99 ? 20.680 -7.122 -26.865 1.00 76.62 99 ASP A CA 1
ATOM 779 C C . ASP A 1 99 ? 22.064 -7.716 -26.613 1.00 76.62 99 ASP A C 1
ATOM 781 O O . ASP A 1 99 ? 22.937 -7.557 -27.448 1.00 76.62 99 ASP A O 1
ATOM 785 N N . SER A 1 100 ? 22.266 -8.509 -25.554 1.00 69.38 100 SER A N 1
ATOM 786 C CA . SER A 1 100 ? 23.520 -9.252 -25.345 1.00 69.38 100 SER A CA 1
ATOM 787 C C . SER A 1 100 ? 23.863 -10.226 -26.484 1.00 69.38 100 SER A C 1
ATOM 789 O O . SER A 1 100 ? 24.998 -10.702 -26.532 1.00 69.38 100 SER A O 1
ATOM 791 N N . GLN A 1 101 ? 22.913 -10.564 -27.362 1.00 68.62 101 GLN A N 1
ATOM 792 C CA . GLN A 1 101 ? 23.154 -11.391 -28.550 1.00 68.62 101 GLN A CA 1
ATOM 793 C C . GLN A 1 101 ? 23.520 -10.566 -29.797 1.00 68.62 101 GLN A C 1
ATOM 795 O O . GLN A 1 101 ? 23.932 -11.149 -30.798 1.00 68.62 101 GLN A O 1
ATOM 800 N N . ASN A 1 102 ? 23.392 -9.238 -29.738 1.00 69.31 102 ASN A N 1
ATOM 801 C CA . ASN A 1 102 ? 23.679 -8.297 -30.819 1.00 69.31 102 ASN A CA 1
ATOM 802 C C . ASN A 1 102 ? 24.834 -7.355 -30.417 1.00 69.31 102 ASN A C 1
ATOM 804 O O . ASN A 1 102 ? 25.096 -7.144 -29.235 1.00 69.31 102 ASN A O 1
ATOM 808 N N . ASP A 1 103 ? 25.524 -6.750 -31.385 1.00 71.75 103 ASP A N 1
ATOM 809 C CA . ASP A 1 103 ? 26.508 -5.699 -31.091 1.00 71.75 103 ASP A CA 1
ATOM 810 C C . ASP A 1 103 ? 25.776 -4.425 -30.626 1.00 71.75 103 ASP A C 1
ATOM 812 O O . ASP A 1 103 ? 25.206 -3.687 -31.429 1.00 71.75 103 ASP A O 1
ATOM 816 N N . ILE A 1 104 ? 25.741 -4.205 -29.308 1.00 69.88 104 ILE A N 1
ATOM 817 C CA . ILE A 1 104 ? 25.012 -3.095 -28.671 1.00 69.88 104 ILE A CA 1
ATOM 818 C C . ILE A 1 104 ? 25.801 -1.787 -28.789 1.00 69.88 104 ILE A C 1
ATOM 820 O O . ILE A 1 104 ? 26.980 -1.747 -28.414 1.00 69.88 104 ILE A O 1
ATOM 824 N N . ASP A 1 105 ? 25.120 -0.707 -29.185 1.00 79.25 105 ASP A N 1
ATOM 825 C CA . ASP A 1 105 ? 25.648 0.656 -29.098 1.00 79.25 105 ASP A CA 1
ATOM 826 C C . ASP A 1 105 ? 25.949 1.058 -27.640 1.00 79.25 105 ASP A C 1
ATOM 828 O O . ASP A 1 105 ? 25.270 0.652 -26.689 1.00 79.25 105 ASP A O 1
ATOM 832 N N . ASP A 1 106 ? 26.982 1.879 -27.443 1.00 81.00 106 ASP A N 1
ATOM 833 C CA . ASP A 1 106 ? 27.391 2.313 -26.103 1.00 81.00 106 ASP A CA 1
ATOM 834 C C . ASP A 1 106 ? 26.313 3.155 -25.405 1.00 81.00 106 ASP A C 1
ATOM 836 O O . ASP A 1 106 ? 26.210 3.116 -24.174 1.00 81.00 106 ASP A O 1
ATOM 840 N N . SER A 1 107 ? 25.467 3.863 -26.163 1.00 82.81 107 SER A N 1
ATOM 841 C CA . SER A 1 107 ? 24.361 4.644 -25.603 1.00 82.81 107 SER A CA 1
ATOM 842 C C . SER A 1 107 ? 23.317 3.754 -24.918 1.00 82.81 107 SER A C 1
ATOM 844 O O . SER A 1 107 ? 22.954 3.993 -23.762 1.00 82.81 107 SER A O 1
ATOM 846 N N . ASP A 1 108 ? 22.902 2.669 -25.575 1.00 80.56 108 ASP A N 1
ATOM 847 C CA . ASP A 1 108 ? 21.891 1.742 -25.053 1.00 80.56 108 ASP A CA 1
ATOM 848 C C . ASP A 1 108 ? 22.392 1.003 -23.805 1.00 80.56 108 ASP A C 1
ATOM 850 O O . ASP A 1 108 ? 21.662 0.822 -22.824 1.00 80.56 108 ASP A O 1
ATOM 854 N N . ARG A 1 109 ? 23.685 0.657 -23.780 1.00 83.00 109 ARG A N 1
ATOM 855 C CA . ARG A 1 109 ? 24.352 0.079 -22.603 1.00 83.00 109 ARG A CA 1
ATOM 856 C C . ARG A 1 109 ? 24.263 1.009 -21.393 1.00 83.00 109 ARG A C 1
ATOM 858 O O . ARG A 1 109 ? 23.925 0.563 -20.294 1.00 83.00 109 ARG A O 1
ATOM 865 N N . ILE A 1 110 ? 24.537 2.299 -21.591 1.00 86.62 110 ILE A N 1
ATOM 866 C CA . ILE A 1 110 ? 24.450 3.316 -20.535 1.00 86.62 110 ILE A CA 1
ATOM 867 C C . ILE A 1 110 ? 23.002 3.452 -20.044 1.00 86.62 110 ILE A C 1
ATOM 869 O O . ILE A 1 110 ? 22.772 3.482 -18.831 1.00 86.62 110 ILE A O 1
ATOM 873 N N . ILE A 1 111 ? 22.022 3.468 -20.953 1.00 86.81 111 ILE A N 1
ATOM 874 C CA . ILE A 1 111 ? 20.596 3.551 -20.602 1.00 86.81 111 ILE A CA 1
ATOM 875 C C . ILE A 1 111 ? 20.172 2.357 -19.741 1.00 86.81 111 ILE A C 1
ATOM 877 O O . ILE A 1 111 ? 19.503 2.556 -18.722 1.00 86.81 111 ILE A O 1
ATOM 881 N N . HIS A 1 112 ? 20.579 1.134 -20.088 1.00 85.62 112 HIS A N 1
ATOM 882 C CA . HIS A 1 112 ? 20.268 -0.057 -19.294 1.00 85.62 112 HIS A CA 1
ATOM 883 C C . HIS A 1 112 ? 20.867 0.003 -17.886 1.00 85.62 112 HIS A C 1
ATOM 885 O O . HIS A 1 112 ? 20.167 -0.290 -16.912 1.00 85.62 112 HIS A O 1
ATOM 891 N N . VAL A 1 113 ? 22.129 0.426 -17.761 1.00 89.00 113 VAL A N 1
ATOM 892 C CA . VAL A 1 113 ? 22.805 0.557 -16.460 1.00 89.00 113 VAL A CA 1
ATOM 893 C C . VAL A 1 113 ? 22.108 1.597 -15.584 1.00 89.00 113 VAL A C 1
ATOM 895 O O . VAL A 1 113 ? 21.791 1.307 -14.430 1.00 89.00 113 VAL A O 1
ATOM 898 N N . ILE A 1 114 ? 21.809 2.782 -16.127 1.00 89.88 114 ILE A N 1
ATOM 899 C CA . ILE A 1 114 ? 21.109 3.843 -15.386 1.00 89.88 114 ILE A CA 1
ATOM 900 C C . ILE A 1 114 ? 19.697 3.385 -14.998 1.00 89.88 114 ILE A C 1
ATOM 902 O O . ILE A 1 114 ? 19.284 3.557 -13.850 1.00 89.88 114 ILE A O 1
ATOM 906 N N . SER A 1 115 ? 18.968 2.757 -15.923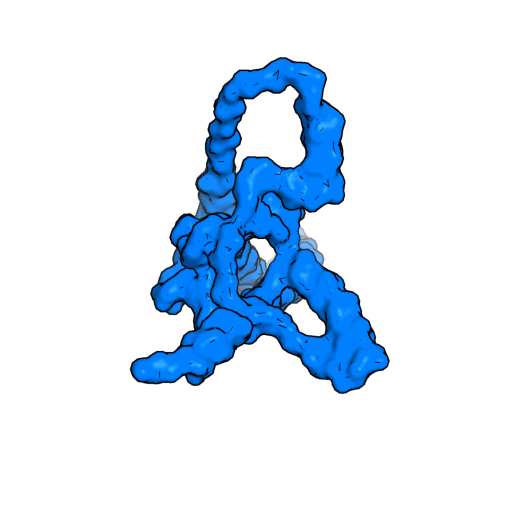 1.00 88.94 115 SER A N 1
ATOM 907 C CA . SER A 1 115 ? 17.616 2.248 -15.664 1.00 88.94 115 SER A CA 1
ATOM 908 C C . SER A 1 115 ? 17.615 1.198 -14.556 1.00 88.94 115 SER A C 1
ATOM 910 O O . SER A 1 115 ? 16.781 1.265 -13.655 1.00 88.94 115 SER A O 1
ATOM 912 N N . GLY A 1 116 ? 18.571 0.264 -14.569 1.00 88.06 116 GLY A N 1
ATOM 913 C CA . GLY A 1 116 ? 18.731 -0.739 -13.515 1.00 88.06 116 GLY A CA 1
ATOM 914 C C . GLY A 1 116 ? 19.084 -0.118 -12.163 1.00 88.06 116 GLY A C 1
ATOM 915 O O . GLY A 1 116 ? 18.470 -0.466 -11.152 1.00 88.06 116 GLY A O 1
ATOM 916 N N . LEU A 1 117 ? 20.007 0.851 -12.151 1.00 93.00 117 LEU A N 1
ATOM 917 C CA . LEU A 1 117 ? 20.423 1.573 -10.945 1.00 93.00 117 LEU A CA 1
ATOM 918 C C . LEU A 1 117 ? 19.258 2.307 -10.267 1.00 93.00 117 LEU A C 1
ATOM 920 O O . LEU A 1 117 ? 19.240 2.417 -9.045 1.00 93.00 117 LEU A O 1
ATOM 924 N N . LEU A 1 118 ? 18.279 2.784 -11.039 1.00 89.06 118 LEU A N 1
ATOM 925 C CA . LEU A 1 118 ? 17.087 3.448 -10.510 1.00 89.06 118 LEU A CA 1
ATOM 926 C C . LEU A 1 118 ? 15.971 2.455 -10.145 1.00 89.06 118 LEU A C 1
ATOM 928 O O . LEU A 1 118 ? 15.392 2.544 -9.061 1.00 89.06 118 LEU A O 1
ATOM 932 N N . LEU A 1 119 ? 15.660 1.502 -11.030 1.00 89.88 119 LEU A N 1
ATOM 933 C CA . LEU A 1 119 ? 14.497 0.619 -10.883 1.00 89.88 119 LEU A CA 1
ATOM 934 C C . LEU A 1 119 ? 14.672 -0.443 -9.799 1.00 89.88 119 LEU A C 1
ATOM 936 O O . LEU A 1 119 ? 13.705 -0.750 -9.101 1.00 89.88 119 LEU A O 1
ATOM 940 N N . VAL A 1 120 ? 15.869 -1.012 -9.637 1.00 93.31 120 VAL A N 1
ATOM 941 C CA . VAL A 1 120 ? 16.115 -2.069 -8.641 1.00 93.31 120 VAL A CA 1
ATOM 942 C C . VAL A 1 120 ? 15.882 -1.574 -7.207 1.00 93.31 120 VAL A C 1
ATOM 944 O O . VAL A 1 120 ? 15.034 -2.156 -6.523 1.00 93.31 120 VAL A O 1
ATOM 947 N N . PRO A 1 121 ? 16.545 -0.503 -6.722 1.00 94.81 121 PRO A N 1
ATOM 948 C CA . PRO A 1 121 ? 16.313 -0.021 -5.361 1.00 94.81 121 PRO A CA 1
ATOM 949 C C . PRO A 1 121 ? 14.887 0.502 -5.165 1.00 94.81 121 PRO A C 1
ATOM 951 O O . PRO A 1 121 ? 14.309 0.276 -4.103 1.00 94.81 121 PRO A O 1
ATOM 954 N N . LEU A 1 122 ? 14.285 1.131 -6.183 1.00 90.12 122 LEU A N 1
ATOM 955 C CA . LEU A 1 122 ? 12.888 1.568 -6.125 1.00 90.12 122 LEU A CA 1
ATOM 956 C C . LEU A 1 122 ? 11.931 0.382 -5.933 1.00 90.12 122 LEU A C 1
ATOM 958 O O . LEU A 1 122 ? 11.047 0.434 -5.077 1.00 90.12 122 LEU A O 1
ATOM 962 N N . SER A 1 123 ? 12.136 -0.702 -6.686 1.00 91.44 123 SER A N 1
ATOM 963 C CA . SER A 1 123 ? 11.332 -1.925 -6.580 1.00 91.44 123 SER A CA 1
ATOM 964 C C . SER A 1 123 ? 11.452 -2.557 -5.194 1.00 91.44 123 SER A C 1
ATOM 966 O O . SER A 1 123 ? 10.444 -2.949 -4.609 1.00 91.44 123 SER A O 1
ATOM 968 N N . LEU A 1 124 ? 12.671 -2.624 -4.646 1.00 95.62 124 LEU A N 1
ATOM 969 C CA . LEU A 1 124 ? 12.916 -3.159 -3.304 1.00 95.62 124 LEU A CA 1
ATOM 970 C C . LEU A 1 124 ? 12.264 -2.295 -2.218 1.00 95.62 124 LEU A C 1
ATOM 972 O O . LEU A 1 124 ? 11.602 -2.829 -1.328 1.00 95.62 124 LEU A O 1
ATOM 976 N N . ALA A 1 125 ? 12.406 -0.971 -2.306 1.00 94.69 125 ALA A N 1
ATOM 977 C CA . ALA A 1 125 ? 11.833 -0.042 -1.337 1.00 94.69 125 ALA A CA 1
ATOM 978 C C . ALA A 1 125 ? 10.298 -0.103 -1.325 1.00 94.69 125 ALA A C 1
ATOM 980 O O . ALA A 1 125 ? 9.693 -0.242 -0.260 1.00 94.69 125 ALA A O 1
ATOM 981 N N . LEU A 1 126 ? 9.661 -0.063 -2.501 1.00 92.50 126 LEU A N 1
ATOM 982 C CA . LEU A 1 126 ? 8.204 -0.181 -2.612 1.00 92.50 126 LEU A CA 1
ATOM 983 C C . LEU A 1 126 ? 7.708 -1.578 -2.222 1.00 92.50 126 LEU A C 1
ATOM 985 O O . LEU A 1 126 ? 6.649 -1.694 -1.610 1.00 92.50 126 LEU A O 1
ATOM 989 N N . GLY A 1 127 ? 8.471 -2.632 -2.525 1.00 96.00 127 GLY A N 1
ATOM 990 C CA . GLY A 1 127 ? 8.159 -3.998 -2.105 1.00 96.00 127 GLY A CA 1
ATOM 991 C C . GLY A 1 127 ? 8.161 -4.155 -0.582 1.00 96.00 127 GLY A C 1
ATOM 992 O O . GLY A 1 127 ? 7.210 -4.697 -0.019 1.00 96.00 127 GLY A O 1
ATOM 993 N N . PHE A 1 128 ? 9.181 -3.618 0.096 1.00 97.19 128 PHE A N 1
ATOM 994 C CA . PHE A 1 128 ? 9.228 -3.577 1.561 1.00 97.19 128 PHE A CA 1
ATOM 995 C C . PHE A 1 128 ? 8.049 -2.785 2.137 1.00 97.19 128 PHE A C 1
ATOM 997 O O . PHE A 1 128 ? 7.376 -3.252 3.055 1.00 97.19 128 PHE A O 1
ATOM 1004 N N . PHE A 1 129 ? 7.753 -1.621 1.558 1.00 94.69 129 PHE A N 1
ATOM 1005 C CA . PHE A 1 129 ? 6.632 -0.783 1.976 1.00 94.69 129 PHE A CA 1
ATOM 1006 C C . PHE A 1 129 ? 5.273 -1.480 1.808 1.00 94.69 129 PHE A C 1
ATOM 1008 O O . PHE A 1 129 ? 4.431 -1.429 2.704 1.00 94.69 129 PHE A O 1
ATOM 1015 N N . LEU A 1 130 ? 5.065 -2.202 0.703 1.00 95.44 130 LEU A N 1
ATOM 1016 C CA . LEU A 1 130 ? 3.866 -3.014 0.502 1.00 95.44 130 LEU A CA 1
ATOM 1017 C C . LEU A 1 130 ? 3.768 -4.135 1.545 1.00 95.44 130 LEU A C 1
ATOM 1019 O O . LEU A 1 130 ? 2.710 -4.319 2.143 1.00 95.44 130 LEU A O 1
ATOM 1023 N N . GLY A 1 131 ? 4.865 -4.858 1.788 1.00 96.94 131 GLY A N 1
ATOM 1024 C CA . GLY A 1 131 ? 4.918 -5.914 2.802 1.00 96.94 131 GLY A CA 1
ATOM 1025 C C . GLY A 1 131 ? 4.579 -5.396 4.201 1.00 96.94 131 GLY A C 1
ATOM 1026 O O . GLY A 1 131 ? 3.809 -6.025 4.928 1.00 96.94 131 GLY A O 1
ATOM 1027 N N . TRP A 1 132 ? 5.078 -4.207 4.539 1.00 95.62 132 TRP A N 1
ATOM 1028 C CA . TRP A 1 132 ? 4.742 -3.510 5.775 1.00 95.62 132 TRP A CA 1
ATOM 1029 C C . TRP A 1 132 ? 3.236 -3.240 5.904 1.00 95.62 132 TRP A C 1
ATOM 1031 O O . TRP A 1 132 ? 2.623 -3.598 6.909 1.00 95.62 132 TRP A O 1
ATOM 1041 N N . HIS A 1 133 ? 2.606 -2.683 4.868 1.00 94.56 133 HIS A N 1
ATOM 1042 C CA . HIS A 1 133 ? 1.165 -2.425 4.889 1.00 94.56 133 HIS A CA 1
ATOM 1043 C C . HIS A 1 133 ? 0.321 -3.707 4.904 1.00 94.56 133 HIS A C 1
ATOM 1045 O O . HIS A 1 133 ? -0.709 -3.741 5.574 1.00 94.56 133 HIS A O 1
ATOM 1051 N N . ILE A 1 134 ? 0.761 -4.787 4.248 1.00 95.62 134 ILE A N 1
ATOM 1052 C CA . ILE A 1 134 ? 0.099 -6.098 4.359 1.00 95.62 134 ILE A CA 1
ATOM 1053 C C . ILE A 1 134 ? 0.120 -6.584 5.814 1.00 95.62 134 ILE A C 1
ATOM 1055 O O . ILE A 1 134 ? -0.915 -7.013 6.325 1.00 95.62 134 ILE A O 1
ATOM 1059 N N . TYR A 1 135 ? 1.266 -6.481 6.497 1.00 95.69 135 TYR A N 1
ATOM 1060 C CA . TYR A 1 135 ? 1.381 -6.840 7.913 1.00 95.69 135 TYR A CA 1
ATOM 1061 C C . TYR A 1 135 ? 0.409 -6.035 8.789 1.00 95.69 135 TYR A C 1
ATOM 1063 O O . TYR A 1 135 ? -0.298 -6.615 9.616 1.00 95.69 135 TYR A O 1
ATOM 1071 N N . LEU A 1 136 ? 0.326 -4.722 8.568 1.00 92.94 136 LEU A N 1
ATOM 1072 C CA . LEU A 1 136 ? -0.597 -3.844 9.287 1.00 92.94 136 LEU A CA 1
ATOM 1073 C C . LEU A 1 136 ? -2.067 -4.240 9.077 1.00 92.94 136 LEU A C 1
ATOM 1075 O O . LEU A 1 136 ? -2.806 -4.367 10.053 1.00 92.94 136 LEU A O 1
ATOM 1079 N N . ILE A 1 137 ? -2.476 -4.523 7.835 1.00 92.69 137 ILE A N 1
ATOM 1080 C CA . ILE A 1 137 ? -3.850 -4.946 7.517 1.00 92.69 137 ILE A CA 1
ATOM 1081 C C . ILE A 1 137 ? -4.180 -6.282 8.183 1.00 92.69 137 ILE A C 1
ATOM 1083 O O . ILE A 1 137 ? -5.225 -6.410 8.816 1.00 92.69 137 ILE A O 1
ATOM 1087 N N . VAL A 1 138 ? -3.290 -7.275 8.079 1.00 93.94 138 VAL A N 1
ATOM 1088 C CA . VAL A 1 138 ? -3.500 -8.610 8.668 1.00 93.94 138 VAL A CA 1
ATOM 1089 C C . VAL A 1 138 ? -3.683 -8.532 10.181 1.00 93.94 138 VAL A C 1
ATOM 1091 O O . VAL A 1 138 ? -4.394 -9.352 10.752 1.00 93.94 138 VAL A O 1
ATOM 1094 N N . GLN A 1 139 ? -3.064 -7.546 10.823 1.00 89.81 139 GLN A N 1
ATOM 1095 C CA . GLN A 1 139 ? -3.128 -7.322 12.263 1.00 89.81 139 GLN A CA 1
ATOM 1096 C C . GLN A 1 139 ? -4.183 -6.286 12.683 1.00 89.81 139 GLN A C 1
ATOM 1098 O O . GLN A 1 139 ? -4.302 -6.005 13.877 1.00 89.81 139 GLN A O 1
ATOM 1103 N N . ASN A 1 140 ? -4.905 -5.707 11.718 1.00 90.38 140 ASN A N 1
ATOM 1104 C CA . ASN A 1 140 ? -5.821 -4.582 11.899 1.00 90.38 140 ASN A CA 1
ATOM 1105 C C . ASN A 1 140 ? -5.213 -3.464 12.759 1.00 90.38 140 ASN A C 1
ATOM 1107 O O . ASN A 1 140 ? -5.744 -3.111 13.814 1.00 90.38 140 ASN A O 1
ATOM 1111 N N . LYS A 1 141 ? -4.040 -2.984 12.334 1.00 87.75 141 LYS A N 1
ATOM 1112 C CA . LYS A 1 141 ? -3.307 -1.886 12.969 1.00 87.75 141 LYS A CA 1
ATOM 1113 C C . LYS A 1 141 ? -3.104 -0.759 11.971 1.00 87.75 141 LYS A C 1
ATOM 1115 O O . LYS A 1 141 ? -2.716 -1.001 10.831 1.00 87.75 141 LYS A O 1
ATOM 1120 N N . THR A 1 142 ? -3.275 0.468 12.424 1.00 88.31 142 THR A N 1
ATOM 1121 C CA . THR A 1 142 ? -2.678 1.638 11.781 1.00 88.31 142 THR A CA 1
ATOM 1122 C C . THR A 1 142 ? -1.184 1.722 12.101 1.00 88.31 142 THR A C 1
ATOM 1124 O O . THR A 1 142 ? -0.681 1.087 13.034 1.00 88.31 142 THR A O 1
ATOM 1127 N N . THR A 1 143 ? -0.449 2.535 11.349 1.00 86.81 143 THR A N 1
ATOM 1128 C CA . THR A 1 143 ? 0.964 2.830 11.622 1.00 86.81 143 THR A CA 1
ATOM 1129 C C . THR A 1 143 ? 1.142 3.445 13.019 1.00 86.81 143 THR A C 1
ATOM 1131 O O . THR A 1 143 ? 2.075 3.087 13.740 1.00 86.81 143 THR A O 1
ATOM 1134 N N . ILE A 1 144 ? 0.218 4.314 13.443 1.00 85.19 144 ILE A N 1
ATOM 1135 C CA . ILE A 1 144 ? 0.213 4.917 14.786 1.00 85.19 144 ILE A CA 1
ATOM 1136 C C . ILE A 1 144 ? -0.000 3.841 15.855 1.00 85.19 144 ILE A C 1
ATOM 1138 O O . ILE A 1 144 ? 0.806 3.720 16.779 1.00 85.19 144 ILE A O 1
ATOM 1142 N N . GLU A 1 145 ? -1.029 3.007 15.692 1.00 82.06 145 GLU A N 1
ATOM 1143 C CA . GLU A 1 145 ? -1.335 1.917 16.627 1.00 82.06 145 GLU A CA 1
ATOM 1144 C C . GLU A 1 145 ? -0.216 0.880 16.702 1.00 82.06 145 GLU A C 1
ATOM 1146 O O . GLU A 1 145 ? 0.006 0.297 17.761 1.00 82.06 145 GLU A O 1
ATOM 1151 N N . TYR A 1 146 ? 0.534 0.654 15.620 1.00 88.19 146 TYR A N 1
ATOM 1152 C CA . TYR A 1 146 ? 1.732 -0.176 15.683 1.00 88.19 146 TYR A CA 1
ATOM 1153 C C . TYR A 1 146 ? 2.768 0.421 16.645 1.00 88.19 146 TYR A C 1
ATOM 1155 O O . TYR A 1 146 ? 3.245 -0.275 17.542 1.00 88.19 146 TYR A O 1
ATOM 1163 N N . HIS A 1 147 ? 3.095 1.707 16.502 1.00 84.38 147 HIS A N 1
ATOM 1164 C CA . HIS A 1 147 ? 4.079 2.364 17.367 1.00 84.38 147 HIS A CA 1
ATOM 1165 C C . HIS A 1 147 ? 3.620 2.439 18.829 1.00 84.38 147 HIS A C 1
ATOM 1167 O O . HIS A 1 147 ? 4.412 2.179 19.741 1.00 84.38 147 HIS A O 1
ATOM 1173 N N . GLU A 1 148 ? 2.343 2.734 19.069 1.00 84.44 148 GLU A N 1
ATOM 1174 C CA . GLU A 1 148 ? 1.757 2.697 20.413 1.00 84.44 148 GLU A CA 1
ATOM 1175 C C . GLU A 1 148 ? 1.716 1.269 20.976 1.00 84.44 148 GLU A C 1
ATOM 1177 O O . GLU A 1 148 ? 2.035 1.041 22.147 1.00 84.44 148 GLU A O 1
ATOM 1182 N N . GLY A 1 149 ? 1.409 0.290 20.127 1.00 83.62 149 GLY A N 1
ATOM 1183 C CA . GLY A 1 149 ? 1.356 -1.128 20.458 1.00 83.62 149 GLY A CA 1
ATOM 1184 C C . GLY A 1 149 ? 2.711 -1.707 20.851 1.00 83.62 149 GLY A C 1
ATOM 1185 O O . GLY A 1 149 ? 2.773 -2.504 21.782 1.00 83.62 149 GLY A O 1
ATOM 1186 N N . VAL A 1 150 ? 3.810 -1.264 20.232 1.00 84.88 150 VAL A N 1
ATOM 1187 C CA . VAL A 1 150 ? 5.177 -1.643 20.646 1.00 84.88 150 VAL A CA 1
ATOM 1188 C C . VAL A 1 150 ? 5.441 -1.214 22.093 1.00 84.88 150 VAL A C 1
ATOM 1190 O O . VAL A 1 150 ? 5.960 -1.993 22.897 1.00 84.88 150 VAL A O 1
ATOM 1193 N N . ARG A 1 151 ? 5.031 0.003 22.467 1.00 86.00 151 ARG A N 1
ATOM 1194 C CA . ARG A 1 151 ? 5.158 0.489 23.848 1.00 86.00 151 ARG A CA 1
ATOM 1195 C C . ARG A 1 151 ? 4.247 -0.280 24.806 1.00 86.00 151 ARG A C 1
ATOM 1197 O O . ARG A 1 151 ? 4.675 -0.623 25.908 1.00 86.00 151 ARG A O 1
ATOM 1204 N N . ALA A 1 152 ? 3.008 -0.543 24.401 1.00 85.94 152 ALA A N 1
ATOM 1205 C CA . ALA A 1 152 ? 2.050 -1.295 25.205 1.00 85.94 152 ALA A CA 1
ATOM 1206 C C . ALA A 1 152 ? 2.507 -2.745 25.438 1.00 85.94 152 ALA A C 1
ATOM 1208 O O . ALA A 1 152 ? 2.387 -3.250 26.552 1.00 85.94 152 ALA A O 1
ATOM 1209 N N . MET A 1 153 ? 3.103 -3.379 24.426 1.00 86.56 153 MET A N 1
ATOM 1210 C CA . MET A 1 153 ? 3.699 -4.711 24.521 1.00 86.56 153 MET A CA 1
ATOM 1211 C C . MET A 1 153 ? 4.820 -4.757 25.553 1.00 86.56 153 MET A C 1
ATOM 1213 O O . MET A 1 153 ? 4.792 -5.601 26.443 1.00 86.56 153 MET A O 1
ATOM 1217 N N . TRP A 1 154 ? 5.755 -3.810 25.486 1.00 88.38 154 TRP A N 1
ATOM 1218 C CA . TRP A 1 154 ? 6.858 -3.732 26.443 1.00 88.38 154 TRP A CA 1
ATOM 1219 C C . TRP A 1 154 ? 6.378 -3.533 27.891 1.00 88.38 154 TRP A C 1
ATOM 1221 O O . TRP A 1 154 ? 6.935 -4.106 28.828 1.00 88.38 154 TRP A O 1
ATOM 1231 N N . LEU A 1 155 ? 5.322 -2.736 28.096 1.00 90.75 155 LEU A N 1
ATOM 1232 C CA . LEU A 1 155 ? 4.710 -2.554 29.418 1.00 90.75 155 LEU A CA 1
ATOM 1233 C C . LEU A 1 155 ? 4.002 -3.822 29.911 1.00 90.75 155 LEU A C 1
ATOM 1235 O O . LEU A 1 155 ? 4.126 -4.164 31.087 1.00 90.75 155 LEU A O 1
ATOM 1239 N N . ALA A 1 156 ? 3.282 -4.516 29.028 1.00 89.12 156 ALA A N 1
ATOM 1240 C CA . ALA A 1 156 ? 2.609 -5.767 29.358 1.00 89.12 156 ALA A CA 1
ATOM 1241 C C . ALA A 1 156 ? 3.620 -6.850 29.756 1.00 89.12 156 ALA A C 1
ATOM 1243 O O . ALA A 1 156 ? 3.447 -7.486 30.795 1.00 89.12 156 ALA A O 1
ATOM 1244 N N . GLU A 1 157 ? 4.718 -6.979 29.006 1.00 91.81 157 GLU A N 1
ATOM 1245 C CA . GLU A 1 157 ? 5.799 -7.926 29.290 1.00 91.81 157 GLU A CA 1
ATOM 1246 C C . GLU A 1 157 ? 6.410 -7.684 30.677 1.00 91.81 157 GLU A C 1
ATOM 1248 O O . GLU A 1 157 ? 6.556 -8.617 31.468 1.00 91.81 157 GLU A O 1
ATOM 1253 N N . LYS A 1 158 ? 6.661 -6.419 31.039 1.00 92.31 158 LYS A N 1
ATOM 1254 C CA . LYS A 1 158 ? 7.113 -6.056 32.393 1.00 92.31 158 LYS A CA 1
ATOM 1255 C C . LYS A 1 158 ? 6.107 -6.386 33.493 1.00 92.31 158 LYS A C 1
ATOM 1257 O O . LYS A 1 158 ? 6.510 -6.621 34.629 1.00 92.31 158 LYS A O 1
ATOM 1262 N N . GLY A 1 159 ? 4.818 -6.380 33.171 1.00 91.06 159 GLY A N 1
ATOM 1263 C CA . GLY A 1 159 ? 3.739 -6.785 34.069 1.00 91.06 159 GLY A CA 1
ATOM 1264 C C . GLY A 1 159 ? 3.450 -8.290 34.065 1.00 91.06 159 GLY A C 1
ATOM 1265 O O . GLY A 1 159 ? 2.495 -8.709 34.718 1.00 91.06 159 GLY A O 1
ATOM 1266 N N . GLY A 1 160 ? 4.213 -9.100 33.319 1.00 91.38 160 GLY A N 1
ATOM 1267 C CA . GLY A 1 160 ? 3.960 -10.536 33.156 1.00 91.38 160 GLY A CA 1
ATOM 1268 C C . GLY A 1 160 ? 2.678 -10.857 32.380 1.00 91.38 160 GLY A C 1
ATOM 1269 O O . GLY A 1 160 ? 2.120 -11.939 32.540 1.00 91.38 160 GLY A O 1
ATOM 1270 N N . GLN A 1 161 ? 2.181 -9.914 31.577 1.00 89.94 161 GLN A N 1
ATOM 1271 C CA . GLN A 1 161 ? 0.965 -10.048 30.777 1.00 89.94 161 GLN A CA 1
ATOM 1272 C C . GLN A 1 161 ? 1.304 -10.176 29.291 1.00 89.94 161 GLN A C 1
ATOM 1274 O O . GLN A 1 161 ? 2.226 -9.535 28.786 1.00 89.94 161 GLN A O 1
ATOM 1279 N N . LEU A 1 162 ? 0.513 -10.968 28.566 1.00 87.44 162 LEU A N 1
ATOM 1280 C CA . LEU A 1 162 ? 0.617 -11.051 27.113 1.00 87.44 162 LEU A CA 1
ATOM 1281 C C . LEU A 1 162 ? -0.175 -9.907 26.475 1.00 87.44 162 LEU A C 1
ATOM 1283 O O . LEU A 1 162 ? -1.386 -9.788 26.668 1.00 87.44 162 LEU A O 1
ATOM 1287 N N . TYR A 1 163 ? 0.498 -9.078 25.682 1.00 87.25 163 TYR A N 1
ATOM 1288 C CA . TYR A 1 163 ? -0.173 -8.030 24.924 1.00 87.25 163 TYR A CA 1
ATOM 1289 C C . TYR A 1 163 ? -0.947 -8.616 23.744 1.00 87.25 163 TYR A C 1
ATOM 1291 O O . TYR A 1 163 ? -0.398 -9.328 22.905 1.00 87.25 163 TYR A O 1
ATOM 1299 N N . SER A 1 164 ? -2.225 -8.262 23.655 1.00 85.06 164 SER A N 1
ATOM 1300 C CA . SER A 1 164 ? -3.089 -8.585 22.526 1.00 85.06 164 SER A CA 1
ATOM 1301 C C . SER A 1 164 ? -3.702 -7.300 21.993 1.00 85.06 164 SER A C 1
ATOM 1303 O O . SER A 1 164 ? -4.357 -6.572 22.737 1.00 85.06 164 SER A O 1
ATOM 1305 N N . HIS A 1 165 ? -3.550 -7.053 20.692 1.00 85.31 165 HIS A N 1
ATOM 1306 C CA . HIS A 1 165 ? -4.152 -5.888 20.056 1.00 85.31 165 HIS A CA 1
ATOM 1307 C C . HIS A 1 165 ? -5.695 -5.995 20.076 1.00 85.31 165 HIS A C 1
ATOM 1309 O O . HIS A 1 165 ? -6.223 -7.036 19.669 1.00 85.31 165 HIS A O 1
ATOM 1315 N N . PRO A 1 166 ? -6.438 -4.970 20.541 1.00 85.06 166 PRO A N 1
ATOM 1316 C CA . PRO A 1 166 ? -7.895 -5.054 20.702 1.00 85.06 166 PRO A CA 1
ATOM 1317 C C . PRO A 1 166 ? -8.681 -5.232 19.399 1.00 85.06 166 PRO A C 1
ATOM 1319 O O . PRO A 1 166 ? -9.728 -5.882 19.411 1.00 85.06 166 PRO A O 1
ATOM 1322 N N . TYR A 1 167 ? -8.185 -4.661 18.297 1.00 86.62 167 TYR A N 1
ATOM 1323 C CA . TYR A 1 167 ? -8.858 -4.654 16.991 1.00 86.62 167 TYR A CA 1
ATOM 1324 C C . TYR A 1 167 ? -8.504 -5.856 16.105 1.00 86.62 167 TYR A C 1
ATOM 1326 O O . TYR A 1 167 ? -9.136 -6.063 15.073 1.00 86.62 167 TYR A O 1
ATOM 1334 N N . ASP A 1 168 ? -7.517 -6.665 16.502 1.00 89.31 168 ASP A N 1
ATOM 1335 C CA . ASP A 1 168 ? -7.140 -7.877 15.772 1.00 89.31 168 ASP A CA 1
ATOM 1336 C C . ASP A 1 168 ? -8.152 -8.997 16.054 1.00 89.31 168 ASP A C 1
ATOM 1338 O O . ASP A 1 168 ? -8.004 -9.738 17.019 1.00 89.31 168 ASP A O 1
ATOM 1342 N N . ILE A 1 169 ? -9.211 -9.119 15.258 1.00 90.00 169 ILE A N 1
ATOM 1343 C CA . ILE A 1 169 ? -10.310 -10.072 15.513 1.00 90.00 169 ILE A CA 1
ATOM 1344 C C . ILE A 1 169 ? -10.252 -11.331 14.634 1.00 90.00 169 ILE A C 1
ATOM 1346 O O . ILE A 1 169 ? -11.160 -12.159 14.705 1.00 90.00 169 ILE A O 1
ATOM 1350 N N . GLY A 1 170 ? -9.179 -11.490 13.855 1.00 91.06 170 GLY A N 1
ATOM 1351 C CA . GLY A 1 170 ? -8.960 -12.603 12.930 1.00 91.06 170 GLY A CA 1
ATOM 1352 C C . GLY A 1 170 ? -8.550 -12.117 11.541 1.00 91.06 170 GLY A C 1
ATOM 1353 O O . GLY A 1 170 ? -9.009 -11.080 11.077 1.00 91.06 170 GLY A O 1
ATOM 1354 N N . VAL A 1 171 ? -7.684 -12.866 10.849 1.00 92.19 171 VAL A N 1
ATOM 1355 C CA . VAL A 1 171 ? -7.088 -12.433 9.567 1.00 92.19 171 VAL A CA 1
ATOM 1356 C C . VAL A 1 171 ? -8.149 -12.097 8.516 1.00 92.19 171 VAL A C 1
ATOM 1358 O O . VAL A 1 171 ? -8.036 -11.084 7.829 1.00 92.19 171 VAL A O 1
ATOM 1361 N N . TYR A 1 172 ? -9.189 -12.924 8.388 1.00 91.50 172 TYR A N 1
ATOM 1362 C CA . TYR A 1 172 ? -10.248 -12.711 7.402 1.00 91.50 172 TYR A CA 1
ATOM 1363 C C . TYR A 1 172 ? -11.104 -11.483 7.737 1.00 91.50 172 TYR A C 1
ATOM 1365 O O . TYR A 1 172 ? -11.398 -10.664 6.864 1.00 91.50 172 TYR A O 1
ATOM 1373 N N . GLU A 1 173 ? -11.474 -11.317 9.002 1.00 90.38 173 GLU A N 1
ATOM 1374 C CA . GLU A 1 173 ? -12.256 -10.177 9.476 1.00 90.38 173 GLU A CA 1
ATOM 1375 C C . GLU A 1 173 ? -11.466 -8.871 9.395 1.00 90.38 173 GLU A C 1
ATOM 1377 O O . GLU A 1 173 ? -12.006 -7.852 8.972 1.00 90.38 173 GLU A O 1
ATOM 1382 N N . ASN A 1 174 ? -10.169 -8.915 9.689 1.00 91.75 174 ASN A N 1
ATOM 1383 C CA . ASN A 1 174 ? -9.269 -7.779 9.539 1.00 91.75 174 ASN A CA 1
ATOM 1384 C C . ASN A 1 174 ? -9.158 -7.366 8.057 1.00 91.75 174 ASN A C 1
ATOM 1386 O O . ASN A 1 174 ? -9.313 -6.192 7.716 1.00 91.75 174 ASN A O 1
ATOM 1390 N N . LEU A 1 175 ? -8.973 -8.333 7.148 1.00 91.00 175 LEU A N 1
ATOM 1391 C CA . LEU A 1 175 ? -8.919 -8.069 5.705 1.00 91.00 175 LEU A CA 1
ATOM 1392 C C . LEU A 1 175 ? -10.240 -7.507 5.175 1.00 91.00 175 LEU A C 1
ATOM 1394 O O . LEU A 1 175 ? -10.235 -6.531 4.428 1.00 91.00 175 LEU A O 1
ATOM 1398 N N . THR A 1 176 ? -11.374 -8.091 5.561 1.00 90.00 176 THR A N 1
ATOM 1399 C CA . THR A 1 176 ? -12.696 -7.634 5.106 1.00 90.00 176 THR A CA 1
ATOM 1400 C C . THR A 1 176 ? -13.088 -6.278 5.692 1.00 90.00 176 THR A C 1
ATOM 1402 O O . THR A 1 176 ? -13.756 -5.507 5.000 1.00 90.00 176 THR A O 1
ATOM 1405 N N . ALA A 1 177 ? -12.627 -5.937 6.899 1.00 86.38 177 ALA A N 1
ATOM 1406 C CA . ALA A 1 177 ? -12.822 -4.613 7.490 1.00 86.38 177 ALA A CA 1
ATOM 1407 C C . ALA A 1 177 ? -12.147 -3.499 6.671 1.00 86.38 177 ALA A C 1
ATOM 1409 O O . ALA A 1 177 ? -12.708 -2.410 6.538 1.00 86.38 177 ALA A O 1
ATOM 1410 N N . ILE A 1 178 ? -10.977 -3.778 6.085 1.00 87.62 178 ILE A N 1
ATOM 1411 C CA . ILE A 1 178 ? -10.188 -2.785 5.340 1.00 87.62 178 ILE A CA 1
ATOM 1412 C C . ILE A 1 178 ? -10.456 -2.828 3.828 1.00 87.62 178 ILE A C 1
ATOM 1414 O O . ILE A 1 178 ? -10.660 -1.790 3.198 1.00 87.62 178 ILE A O 1
ATOM 1418 N N . LEU A 1 179 ? -10.457 -4.018 3.221 1.00 88.31 179 LEU A N 1
ATOM 1419 C CA . LEU A 1 179 ? -10.569 -4.209 1.766 1.00 88.31 179 LEU A CA 1
ATOM 1420 C C . LEU A 1 179 ? -12.020 -4.383 1.290 1.00 88.31 179 LEU A C 1
ATOM 1422 O O . LEU A 1 179 ? -12.312 -4.242 0.094 1.00 88.31 179 LEU A O 1
ATOM 1426 N N . GLY A 1 180 ? -12.934 -4.643 2.224 1.00 87.44 180 GLY A N 1
ATOM 1427 C CA . GLY A 1 180 ? -14.352 -4.860 1.980 1.00 87.44 180 GLY A CA 1
ATOM 1428 C C . GLY A 1 180 ? -14.745 -6.341 1.887 1.00 87.44 180 GLY A C 1
ATOM 1429 O O . GLY A 1 180 ? -13.891 -7.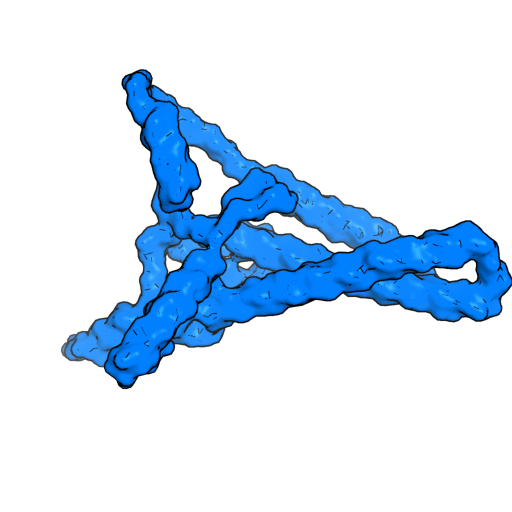230 1.831 1.00 87.44 180 GLY A O 1
ATOM 1430 N N . PRO A 1 181 ? -16.059 -6.621 1.835 1.00 86.25 181 PRO A N 1
ATOM 1431 C CA . PRO A 1 181 ? -16.600 -7.981 1.910 1.00 86.25 181 PRO A CA 1
ATOM 1432 C C . PRO A 1 181 ? -16.358 -8.807 0.639 1.00 86.25 181 PRO A C 1
ATOM 1434 O O . PRO A 1 181 ? -16.353 -10.033 0.679 1.00 86.25 181 PRO A O 1
ATOM 1437 N N . THR A 1 182 ? -16.170 -8.152 -0.507 1.00 87.31 182 THR A N 1
ATOM 1438 C CA . THR A 1 182 ? -16.020 -8.826 -1.800 1.00 87.31 182 THR A CA 1
ATOM 1439 C C . THR A 1 182 ? -14.546 -9.007 -2.147 1.00 87.31 182 THR A C 1
ATOM 1441 O O . THR A 1 182 ? -13.901 -8.061 -2.598 1.00 87.31 182 THR A O 1
ATOM 1444 N N . ILE A 1 183 ? -14.041 -10.238 -2.009 1.00 86.62 183 ILE A N 1
ATOM 1445 C CA . ILE A 1 183 ? -12.639 -10.610 -2.293 1.00 86.62 183 ILE A CA 1
ATOM 1446 C C . ILE A 1 183 ? -12.224 -10.231 -3.721 1.00 86.62 183 ILE A C 1
ATOM 1448 O O . ILE A 1 183 ? -11.154 -9.666 -3.934 1.00 86.62 183 ILE A O 1
ATOM 1452 N N . LEU A 1 184 ? -13.102 -10.461 -4.705 1.00 85.88 184 LEU A N 1
ATOM 1453 C CA . LEU A 1 184 ? -12.836 -10.127 -6.112 1.00 85.88 184 LEU A CA 1
ATOM 1454 C C . LEU A 1 184 ? -12.602 -8.624 -6.342 1.00 85.88 184 LEU A C 1
ATOM 1456 O O . LEU A 1 184 ? -11.935 -8.246 -7.299 1.00 85.88 184 LEU A O 1
ATOM 1460 N N . CYS A 1 185 ? -13.110 -7.773 -5.448 1.00 84.69 185 CYS A N 1
ATOM 1461 C CA . CYS A 1 185 ? -12.985 -6.322 -5.532 1.00 84.69 185 CYS A CA 1
ATOM 1462 C C . CYS A 1 185 ? -11.898 -5.761 -4.604 1.00 84.69 185 CYS A C 1
ATOM 1464 O O . CYS A 1 185 ? -11.842 -4.544 -4.410 1.00 84.69 185 CYS A O 1
ATOM 1466 N N . TRP A 1 186 ? -11.048 -6.599 -4.002 1.00 87.31 186 TRP A N 1
ATOM 1467 C CA . TRP A 1 186 ? -9.975 -6.131 -3.115 1.00 87.31 186 TRP A CA 1
ATOM 1468 C C . TRP A 1 186 ? -8.937 -5.284 -3.847 1.00 87.31 186 TRP A C 1
ATOM 1470 O O . TRP A 1 186 ? -8.491 -4.275 -3.310 1.00 87.31 186 TRP A O 1
ATOM 1480 N N . LEU A 1 187 ? -8.624 -5.645 -5.092 1.00 85.94 187 LEU A N 1
ATOM 1481 C CA . LEU A 1 187 ? -7.720 -4.878 -5.952 1.00 85.94 187 LEU A CA 1
ATOM 1482 C C . LEU A 1 187 ? -8.439 -3.788 -6.756 1.00 85.94 187 LEU A C 1
ATOM 1484 O O . LEU A 1 187 ? -7.792 -3.016 -7.453 1.00 85.94 187 LEU A O 1
ATOM 1488 N N . CYS A 1 188 ? -9.768 -3.704 -6.673 1.00 83.81 188 CYS A N 1
ATOM 1489 C CA . CYS A 1 188 ? -10.512 -2.666 -7.369 1.00 83.81 188 CYS A CA 1
ATOM 1490 C C . CYS A 1 188 ? -10.441 -1.346 -6.585 1.00 83.81 188 CYS A C 1
ATOM 1492 O O . CYS A 1 188 ? -10.726 -1.332 -5.381 1.00 83.81 188 CYS A O 1
ATOM 1494 N N . PRO A 1 189 ? -10.138 -0.221 -7.253 1.00 77.19 189 PRO A N 1
ATOM 1495 C CA . PRO A 1 189 ? -10.083 1.090 -6.621 1.00 77.19 189 PRO A CA 1
ATOM 1496 C C . PRO A 1 189 ? -11.488 1.637 -6.342 1.00 77.19 189 PRO A C 1
ATOM 1498 O O . PRO A 1 189 ? -12.016 2.485 -7.057 1.00 77.19 189 PRO A O 1
ATOM 1501 N N . THR A 1 190 ? -12.129 1.115 -5.303 1.00 76.75 190 THR A N 1
ATOM 1502 C CA . THR A 1 190 ? -13.470 1.528 -4.877 1.00 76.75 190 THR A CA 1
ATOM 1503 C C . THR A 1 190 ? -13.391 2.416 -3.642 1.00 76.75 190 THR A C 1
ATOM 1505 O O . THR A 1 190 ? -12.646 2.104 -2.716 1.00 76.75 190 THR A O 1
ATOM 1508 N N . THR A 1 191 ? -14.232 3.445 -3.565 1.00 68.12 191 THR A N 1
ATOM 1509 C CA . THR A 1 191 ? -14.347 4.368 -2.417 1.00 68.12 191 THR A CA 1
ATOM 1510 C C . THR A 1 191 ? -15.162 3.818 -1.236 1.00 68.12 191 THR A C 1
ATOM 1512 O O . THR A 1 191 ? -15.400 4.529 -0.261 1.00 68.12 191 THR A O 1
ATOM 1515 N N . GLY A 1 192 ? -15.588 2.553 -1.297 1.00 66.06 192 GLY A N 1
ATOM 1516 C CA . GLY A 1 192 ? -16.322 1.894 -0.219 1.00 66.06 192 GLY A CA 1
ATOM 1517 C C . GLY A 1 192 ? -15.400 1.476 0.926 1.00 66.06 192 GLY A C 1
ATOM 1518 O O . GLY A 1 192 ? -14.520 0.641 0.729 1.00 66.06 192 GLY A O 1
ATOM 1519 N N . HIS A 1 193 ? -15.638 2.030 2.112 1.00 70.31 193 HIS A N 1
ATOM 1520 C CA . HIS A 1 193 ? -15.055 1.600 3.382 1.00 70.31 193 HIS A CA 1
ATOM 1521 C C . HIS A 1 193 ? -16.157 1.014 4.271 1.00 70.31 193 HIS A C 1
ATOM 1523 O O . HIS A 1 193 ? -17.319 1.418 4.181 1.00 70.31 193 HIS A O 1
ATOM 1529 N N . VAL A 1 194 ? -15.811 0.043 5.115 1.00 70.38 194 VAL A N 1
ATOM 1530 C CA . VAL A 1 194 ? -16.768 -0.580 6.036 1.00 70.38 194 VAL A CA 1
ATOM 1531 C C . VAL A 1 194 ? -16.821 0.236 7.332 1.00 70.38 194 VAL A C 1
ATOM 1533 O O . VAL A 1 194 ? -15.792 0.521 7.942 1.00 70.38 194 VAL A O 1
ATOM 1536 N N . GLY A 1 195 ? -18.030 0.606 7.760 1.00 72.50 195 GLY A N 1
ATOM 1537 C CA . GLY A 1 195 ? -18.273 1.300 9.029 1.00 72.50 195 GLY A CA 1
ATOM 1538 C C . GLY A 1 195 ? -18.122 2.825 8.974 1.00 72.50 195 GLY A C 1
ATOM 1539 O O . GLY A 1 195 ? -17.716 3.404 7.973 1.00 72.50 195 GLY A O 1
ATOM 1540 N N . SER A 1 196 ? -18.473 3.488 10.078 1.00 72.00 196 SER A N 1
ATOM 1541 C CA . S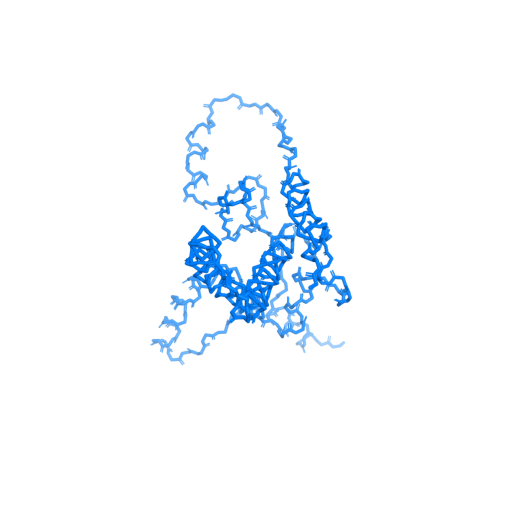ER A 1 196 ? -18.504 4.956 10.186 1.00 72.00 196 SER A CA 1
ATOM 1542 C C . SER A 1 196 ? -17.138 5.608 10.429 1.00 72.00 196 SER A C 1
ATOM 1544 O O . SER A 1 196 ? -17.053 6.832 10.469 1.00 72.00 196 SER A O 1
ATOM 1546 N N . GLY A 1 197 ? -16.092 4.812 10.678 1.00 72.50 197 GLY A N 1
ATOM 1547 C CA . GLY A 1 197 ? -14.773 5.296 11.100 1.00 72.50 197 GLY A CA 1
ATOM 1548 C C . GLY A 1 197 ? -14.707 5.805 12.549 1.00 72.50 197 GLY A C 1
ATOM 1549 O O . GLY A 1 197 ? -13.626 6.148 13.012 1.00 72.50 197 GLY A O 1
ATOM 1550 N N . LEU A 1 198 ? -15.836 5.831 13.272 1.00 72.56 198 LEU A N 1
ATOM 1551 C CA . LEU A 1 198 ? -15.925 6.264 14.677 1.00 72.56 198 LEU A CA 1
ATOM 1552 C C . LEU A 1 198 ? -15.946 5.099 15.671 1.00 72.56 198 LEU A C 1
ATOM 1554 O O . LEU A 1 198 ? -15.645 5.283 16.848 1.00 72.56 198 LEU A O 1
ATOM 1558 N N . ARG A 1 199 ? -16.348 3.910 15.216 1.00 76.06 199 ARG A N 1
ATOM 1559 C CA . ARG A 1 199 ? -16.408 2.698 16.033 1.00 76.06 199 ARG A CA 1
ATOM 1560 C C . ARG A 1 199 ? -15.920 1.514 15.214 1.00 76.06 199 ARG A C 1
ATOM 1562 O O . ARG A 1 199 ? -16.387 1.304 14.096 1.00 76.06 199 ARG A O 1
ATOM 1569 N N . PHE A 1 200 ? -15.027 0.739 15.811 1.00 81.62 200 PHE A N 1
ATOM 1570 C CA . PHE A 1 200 ? -14.466 -0.480 15.245 1.00 81.62 200 PHE A CA 1
ATOM 1571 C C . PHE A 1 200 ? -14.791 -1.649 16.164 1.00 81.62 200 PHE A C 1
ATOM 1573 O O . PHE A 1 200 ? -14.904 -1.476 17.377 1.00 81.62 200 PHE A O 1
ATOM 1580 N N . GLN A 1 201 ? -14.980 -2.827 15.579 1.00 83.00 201 GLN A N 1
ATOM 1581 C CA . GLN A 1 201 ? -15.226 -4.036 16.349 1.00 83.00 201 GLN A CA 1
ATOM 1582 C C . GLN A 1 201 ? -13.947 -4.452 17.080 1.00 83.00 201 GLN A C 1
ATOM 1584 O O . GLN A 1 201 ? -12.868 -4.481 16.489 1.00 83.00 201 GLN A O 1
ATOM 1589 N N . THR A 1 202 ? -14.080 -4.802 18.356 1.00 87.38 202 THR A N 1
ATOM 1590 C CA . THR A 1 202 ? -12.973 -5.272 19.193 1.00 87.38 202 THR A CA 1
ATOM 1591 C C . THR A 1 202 ? -13.189 -6.711 19.654 1.00 87.38 202 THR A C 1
ATOM 1593 O O . THR A 1 202 ? -14.304 -7.244 19.611 1.00 87.38 202 THR A O 1
ATOM 1596 N N . LYS A 1 203 ? -12.128 -7.345 20.170 1.00 83.56 203 LYS A N 1
ATOM 1597 C CA . LYS A 1 203 ? -12.236 -8.641 20.866 1.00 83.56 203 LYS A CA 1
ATOM 1598 C C . LYS A 1 203 ? -13.230 -8.591 22.033 1.00 83.56 203 LYS A C 1
ATOM 1600 O O . LYS A 1 203 ? -13.935 -9.568 22.267 1.00 83.56 203 LYS A O 1
ATOM 1605 N N . TYR A 1 204 ? -13.323 -7.460 22.734 1.00 82.75 204 TYR A N 1
ATOM 1606 C CA . TYR A 1 204 ? -14.219 -7.298 23.881 1.00 82.75 204 TYR A CA 1
ATOM 1607 C C . TYR A 1 204 ? -15.695 -7.324 23.479 1.00 82.75 204 TYR A C 1
ATOM 1609 O O . TYR A 1 204 ? -16.499 -7.926 24.186 1.00 82.75 204 TYR A O 1
ATOM 1617 N N . ASP A 1 205 ? -16.046 -6.758 22.318 1.00 83.56 205 ASP A N 1
ATOM 1618 C CA . ASP A 1 205 ? -17.419 -6.825 21.804 1.00 83.56 205 ASP A CA 1
ATOM 1619 C C . ASP A 1 205 ? -17.847 -8.284 21.544 1.00 83.56 205 ASP A C 1
ATOM 1621 O O . ASP A 1 205 ? -18.973 -8.659 21.868 1.00 83.56 205 ASP A O 1
ATOM 1625 N N . ARG A 1 206 ? -16.950 -9.139 21.018 1.00 77.31 206 ARG A N 1
ATOM 1626 C CA . ARG A 1 206 ? -17.240 -10.578 20.826 1.00 77.31 206 ARG A CA 1
ATOM 1627 C C . ARG A 1 206 ? -17.438 -11.308 22.154 1.00 77.31 206 ARG A C 1
ATOM 1629 O O . ARG A 1 206 ? -18.341 -12.133 22.256 1.00 77.31 206 ARG A O 1
ATOM 1636 N N . LEU A 1 207 ? -16.615 -10.994 23.156 1.00 80.75 207 LEU A N 1
ATOM 1637 C CA . LEU A 1 207 ? -16.711 -11.614 24.479 1.00 80.75 207 LEU A CA 1
ATOM 1638 C C . LEU A 1 207 ? -18.051 -11.296 25.149 1.00 80.75 207 LEU A C 1
ATOM 1640 O O . LEU A 1 207 ? -18.711 -12.212 25.632 1.00 80.75 207 LEU A O 1
ATOM 1644 N N . ILE A 1 208 ? -18.487 -10.033 25.097 1.00 81.94 208 ILE A N 1
ATOM 1645 C CA . ILE A 1 208 ? -19.779 -9.603 25.652 1.00 81.94 208 ILE A CA 1
ATOM 1646 C C . ILE A 1 208 ? -20.940 -10.374 25.014 1.00 81.94 208 ILE A C 1
ATOM 1648 O O . ILE A 1 208 ? -21.798 -10.878 25.736 1.00 81.94 208 ILE A O 1
ATOM 1652 N N . VAL A 1 209 ? -20.942 -10.517 23.683 1.00 79.31 209 VAL A N 1
ATOM 1653 C CA . VAL A 1 209 ? -21.990 -11.263 22.963 1.00 79.31 209 VAL A CA 1
ATOM 1654 C C . VAL A 1 209 ? -21.984 -12.739 23.359 1.00 79.31 209 VAL A C 1
ATOM 1656 O O . VAL A 1 209 ? -23.042 -13.294 23.618 1.00 79.31 209 VAL A O 1
ATOM 1659 N N . SER A 1 210 ? -20.808 -13.362 23.478 1.00 78.31 210 SER A N 1
ATOM 1660 C CA . SER A 1 210 ? -20.707 -14.766 23.904 1.00 78.31 210 SER A CA 1
ATOM 1661 C C . SER A 1 210 ? -21.111 -15.026 25.363 1.00 78.31 210 SER A C 1
ATOM 1663 O O . SER A 1 210 ? -21.377 -16.169 25.716 1.00 78.31 210 SER A O 1
ATOM 1665 N N . SER A 1 211 ? -21.136 -13.993 26.213 1.00 78.62 211 SER A N 1
ATOM 1666 C CA . SER A 1 211 ? -21.505 -14.103 27.632 1.00 78.62 211 SER A CA 1
ATOM 1667 C C . SER A 1 211 ? -22.954 -13.716 27.945 1.00 78.62 211 SER A C 1
ATOM 1669 O O . SER A 1 211 ? -23.356 -13.790 29.107 1.00 78.62 211 SER A O 1
ATOM 1671 N N . ALA A 1 212 ? -23.725 -13.262 26.953 1.00 74.31 212 ALA A N 1
ATOM 1672 C CA . ALA A 1 212 ? -25.133 -12.944 27.149 1.00 74.31 212 ALA A CA 1
ATOM 1673 C C . ALA A 1 212 ? -25.948 -14.247 27.290 1.00 74.31 212 ALA A C 1
ATOM 1675 O O . ALA A 1 212 ? -25.792 -15.132 26.451 1.00 74.31 212 ALA A O 1
ATOM 1676 N N . PRO A 1 213 ? -26.777 -14.397 28.341 1.00 72.12 213 PRO A N 1
ATOM 1677 C CA . PRO A 1 213 ? -27.688 -15.533 28.455 1.00 72.12 213 PRO A CA 1
ATOM 1678 C C . PRO A 1 213 ? -28.772 -15.463 27.365 1.00 72.12 213 PRO A C 1
ATOM 1680 O O . PRO A 1 213 ? -29.266 -14.369 27.083 1.00 72.12 213 PRO A O 1
ATOM 1683 N N . ASP A 1 214 ? -29.096 -16.623 26.779 1.00 65.69 214 ASP A N 1
ATOM 1684 C CA . ASP A 1 214 ? -30.138 -16.815 25.750 1.00 65.69 214 ASP A CA 1
ATOM 1685 C C . ASP A 1 214 ? -31.540 -16.356 26.199 1.00 65.69 214 ASP A C 1
ATOM 1687 O O . ASP A 1 214 ? -31.900 -16.575 27.383 1.00 65.69 214 ASP A O 1
#

Secondary structure (DSSP, 8-state):
----HHHHHHHHHHHHHHHHHT-----------SSHHHHHHHHHHTT--SS---EEEEEGGGTEEEETTTHHHHHHHHHHHHHHHHHHHHHHHHHHHHHTTS---HHHHHHHHHHHHHHHHHHHHHHHHHHHHHHHHHTT--HHHHHHHHHHHHHHHHTT-----TT---HHHHHHHHH-S-GGGSSS-----SS-SS----HHHHHHHHTS--